Protein AF-A0AAU9TA57-F1 (afdb_monomer)

Radius of gyration: 33.91 Å; Cα contacts (8 Å, |Δi|>4): 476; chains: 1; bounding box: 94×40×84 Å

Structure (mmCIF, N/CA/C/O backbone):
data_AF-A0AAU9TA57-F1
#
_entry.id   AF-A0AAU9TA57-F1
#
loop_
_atom_site.group_PDB
_atom_site.id
_atom_site.type_symbol
_atom_site.label_atom_id
_atom_site.label_alt_id
_atom_site.label_comp_id
_atom_site.label_asym_id
_atom_site.label_entity_id
_atom_site.label_seq_id
_atom_site.pdbx_PDB_ins_code
_atom_site.Cartn_x
_atom_site.Cartn_y
_atom_site.Cartn_z
_atom_site.occupancy
_atom_site.B_iso_or_equiv
_atom_site.auth_seq_id
_atom_site.auth_comp_id
_atom_site.auth_asym_id
_atom_site.auth_atom_id
_atom_site.pdbx_PDB_model_num
ATOM 1 N N . MET A 1 1 ? -64.242 14.203 40.698 1.00 34.16 1 MET A N 1
ATOM 2 C CA . MET A 1 1 ? -63.898 12.931 41.381 1.00 34.16 1 MET A CA 1
ATOM 3 C C . MET A 1 1 ? -63.133 11.929 40.496 1.00 34.16 1 MET A C 1
ATOM 5 O O . MET A 1 1 ? -62.447 11.092 41.060 1.00 34.16 1 MET A O 1
ATOM 9 N N . ALA A 1 2 ? -63.118 12.068 39.160 1.00 35.28 2 ALA A N 1
ATOM 10 C CA . ALA A 1 2 ? -62.425 11.152 38.233 1.00 35.28 2 ALA A CA 1
ATOM 11 C C . ALA A 1 2 ? -60.871 11.166 38.266 1.00 35.28 2 ALA A C 1
ATOM 13 O O . ALA A 1 2 ? -60.229 10.223 37.815 1.00 35.28 2 ALA A O 1
ATOM 14 N N . ASP A 1 3 ? -60.233 12.207 38.817 1.00 44.84 3 ASP A N 1
ATOM 15 C CA . ASP A 1 3 ? -58.769 12.386 38.728 1.00 44.84 3 ASP A CA 1
ATOM 16 C C . ASP A 1 3 ? -57.964 11.722 39.873 1.00 44.84 3 ASP A C 1
ATOM 18 O O . ASP A 1 3 ? -56.733 11.690 39.852 1.00 44.84 3 ASP A O 1
ATOM 22 N N . LYS A 1 4 ? -58.637 11.171 40.896 1.00 45.91 4 LYS A N 1
ATOM 23 C CA . LYS A 1 4 ? -57.980 10.400 41.976 1.00 45.91 4 LYS A CA 1
ATOM 24 C C . LYS A 1 4 ? -57.796 8.923 41.616 1.00 45.91 4 LYS A C 1
ATOM 26 O O . LYS A 1 4 ? -56.829 8.309 42.060 1.00 45.91 4 LYS A O 1
ATOM 31 N N . GLU A 1 5 ? -58.674 8.376 40.781 1.00 47.78 5 GLU A N 1
ATOM 32 C CA . GLU A 1 5 ? -58.691 6.955 40.415 1.00 47.78 5 GLU A CA 1
ATOM 33 C C . GLU A 1 5 ? -57.570 6.598 39.421 1.00 47.78 5 GLU A C 1
ATOM 35 O O . GLU A 1 5 ? -56.954 5.536 39.502 1.00 47.78 5 GLU A O 1
ATOM 40 N N . ASN A 1 6 ? -57.184 7.555 38.569 1.00 53.34 6 ASN A N 1
ATOM 41 C CA . ASN A 1 6 ? -56.108 7.395 37.586 1.00 53.34 6 ASN A CA 1
ATOM 42 C C . ASN A 1 6 ? -54.682 7.549 38.175 1.00 53.34 6 ASN A C 1
ATOM 44 O O . ASN A 1 6 ? -53.685 7.352 37.483 1.00 53.34 6 ASN A O 1
ATOM 48 N N . ARG A 1 7 ? -54.546 7.903 39.464 1.00 58.03 7 ARG A N 1
ATOM 49 C CA . ARG A 1 7 ? -53.232 8.081 40.129 1.00 58.03 7 ARG A CA 1
ATOM 50 C C . ARG A 1 7 ? -52.645 6.782 40.689 1.00 58.03 7 ARG A C 1
ATOM 52 O O . ARG A 1 7 ? -51.490 6.765 41.102 1.00 58.03 7 ARG A O 1
ATOM 59 N N . ARG A 1 8 ? -53.420 5.692 40.702 1.00 70.50 8 ARG A N 1
ATOM 60 C CA . ARG A 1 8 ? -52.996 4.359 41.180 1.00 70.50 8 ARG A CA 1
ATOM 61 C C . ARG A 1 8 ? -52.910 3.323 40.058 1.00 70.50 8 ARG A C 1
ATOM 63 O O . ARG A 1 8 ? -53.016 2.125 40.309 1.00 70.50 8 ARG A O 1
ATOM 70 N N . LYS A 1 9 ? -52.706 3.780 38.824 1.00 85.19 9 LYS A N 1
ATOM 71 C CA . LYS A 1 9 ? -52.498 2.928 37.651 1.00 85.19 9 LYS A CA 1
ATOM 72 C C . LYS A 1 9 ? -51.148 3.230 37.014 1.00 85.19 9 LYS A C 1
ATOM 74 O O . LYS A 1 9 ? -50.605 4.330 37.143 1.00 85.19 9 LYS A O 1
ATOM 79 N N . CYS A 1 10 ? -50.571 2.234 36.354 1.00 86.56 10 CYS A N 1
ATOM 80 C CA . CYS A 1 10 ? -49.342 2.412 35.605 1.00 86.56 10 CYS A CA 1
ATOM 81 C C . CYS A 1 10 ? -49.577 3.370 34.438 1.00 86.56 10 CYS A C 1
ATOM 83 O O . CYS A 1 10 ? -50.444 3.145 33.605 1.00 86.56 10 CYS A O 1
ATOM 85 N N . PHE A 1 11 ? -48.745 4.396 34.321 1.00 86.75 11 PHE A N 1
ATOM 86 C CA . PHE A 1 11 ? -48.919 5.434 33.312 1.00 86.75 11 PHE A CA 1
ATOM 87 C C . PHE A 1 11 ? -48.683 4.956 31.864 1.00 86.75 11 PHE A C 1
ATOM 89 O O . PHE A 1 11 ? -49.080 5.640 30.928 1.00 86.75 11 PHE A O 1
ATOM 96 N N . LYS A 1 12 ? -48.037 3.794 31.662 1.00 84.06 12 LYS A N 1
ATOM 97 C CA . LYS A 1 12 ? -47.761 3.225 30.329 1.00 84.06 12 LYS A CA 1
ATOM 98 C C . LYS A 1 12 ? -48.739 2.119 29.923 1.00 84.06 12 LYS A C 1
ATOM 100 O O . LYS A 1 12 ? -49.185 2.110 28.784 1.00 84.06 12 LYS A O 1
ATOM 105 N N . CYS A 1 13 ? -49.024 1.172 30.819 1.00 84.44 13 CYS A N 1
ATOM 106 C CA . CYS A 1 13 ? -49.854 -0.005 30.522 1.00 84.44 13 CYS A CA 1
ATOM 107 C C . CYS A 1 13 ? -51.185 -0.042 31.279 1.00 84.44 13 CYS A C 1
ATOM 109 O O . CYS A 1 13 ? -51.914 -1.020 31.166 1.00 84.44 13 CYS A O 1
ATOM 111 N N . SER A 1 14 ? -51.489 0.982 32.077 1.00 84.19 14 SER A N 1
ATOM 112 C CA . SER A 1 14 ? -52.725 1.105 32.860 1.00 84.19 14 SER A CA 1
ATOM 113 C C . SER A 1 14 ? -52.952 0.032 33.936 1.00 84.19 14 SER A C 1
ATOM 115 O O . SER A 1 14 ? -53.958 0.107 34.635 1.00 84.19 14 SER A O 1
ATOM 117 N N . SER A 1 15 ? -52.010 -0.898 34.153 1.00 84.06 15 SER A N 1
ATOM 118 C CA . SER A 1 15 ? -52.103 -1.915 35.210 1.00 84.06 15 SER A CA 1
ATOM 119 C C . SER A 1 15 ? -52.218 -1.318 36.609 1.00 84.06 15 SER A C 1
ATOM 121 O O . SER A 1 15 ? -51.532 -0.340 36.933 1.00 84.06 15 SER A O 1
ATOM 123 N N . SER A 1 16 ? -53.035 -1.945 37.455 1.00 85.50 16 SER A N 1
ATOM 124 C CA . SER A 1 16 ? -53.301 -1.500 38.825 1.00 85.50 16 SER A CA 1
ATOM 125 C C . SER A 1 16 ? -52.845 -2.540 39.862 1.00 85.50 16 SER A C 1
ATOM 127 O O . SER A 1 16 ? -52.915 -3.739 39.606 1.00 85.50 16 SER A O 1
ATOM 129 N N . PRO A 1 17 ? -52.384 -2.138 41.060 1.00 84.44 17 PRO A N 1
ATOM 130 C CA . PRO A 1 17 ? -52.014 -3.097 42.103 1.00 84.44 17 PRO A CA 1
ATOM 131 C C . PRO A 1 17 ? -53.167 -3.998 42.557 1.00 84.44 17 PRO A C 1
ATOM 133 O O . PRO A 1 17 ? -52.916 -5.118 42.985 1.00 84.44 17 PRO A O 1
ATOM 136 N N . VAL A 1 18 ? -54.405 -3.500 42.470 1.00 79.38 18 VAL A N 1
ATOM 137 C CA . VAL A 1 18 ? -55.614 -4.193 42.939 1.00 79.38 18 VAL A CA 1
ATOM 138 C C . VAL A 1 18 ? -56.059 -5.263 41.943 1.00 79.38 18 VAL A C 1
ATOM 140 O O . VAL A 1 18 ? -56.384 -6.367 42.356 1.00 79.38 18 VAL A O 1
ATOM 143 N N . GLU A 1 19 ? -56.041 -4.957 40.644 1.00 79.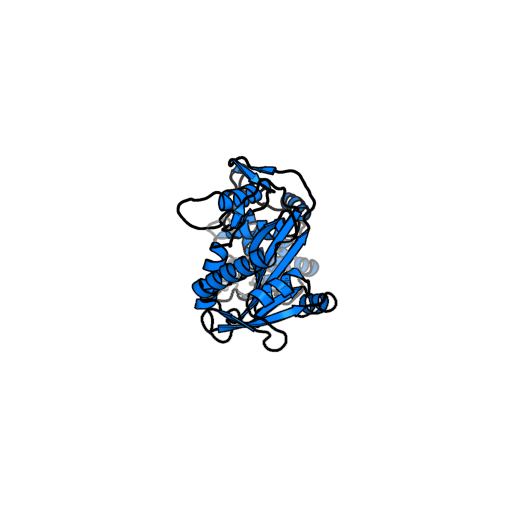00 19 GLU A N 1
ATOM 144 C CA . GLU A 1 19 ? -56.519 -5.877 39.600 1.00 79.00 19 GLU A CA 1
ATOM 145 C C . GLU A 1 19 ? -55.409 -6.830 39.121 1.00 79.00 19 GLU A C 1
ATOM 147 O O . GLU A 1 19 ? -55.663 -7.997 38.850 1.00 79.00 19 GLU A O 1
ATOM 152 N N . ASP A 1 20 ? -54.164 -6.347 39.021 1.00 79.94 20 ASP A N 1
ATOM 153 C CA . ASP A 1 20 ? -53.046 -7.067 38.389 1.00 79.94 20 ASP A CA 1
ATOM 154 C C . ASP A 1 20 ? -51.992 -7.599 39.381 1.00 79.94 20 ASP A C 1
ATOM 156 O O . ASP A 1 20 ? -51.010 -8.224 38.960 1.00 79.94 20 ASP A O 1
ATOM 160 N N . GLY A 1 21 ? -52.106 -7.279 40.677 1.00 83.19 21 GLY A N 1
ATOM 161 C CA . GLY A 1 21 ? -51.105 -7.641 41.692 1.00 83.19 21 GLY A CA 1
ATOM 162 C C . GLY A 1 21 ? -49.714 -7.029 41.455 1.00 83.19 21 GLY A C 1
ATOM 163 O O . GLY A 1 21 ? -48.700 -7.572 41.898 1.00 83.19 21 GLY A O 1
ATOM 164 N N . VAL A 1 22 ? -49.621 -5.919 40.711 1.00 85.31 22 VAL A N 1
ATOM 165 C CA . VAL A 1 22 ? -48.339 -5.286 40.353 1.00 85.31 22 VAL A CA 1
ATOM 166 C C . VAL A 1 22 ? -47.907 -4.213 41.346 1.00 85.31 22 VAL A C 1
ATOM 168 O O . VAL A 1 22 ? -48.710 -3.424 41.837 1.00 85.31 22 VAL A O 1
ATOM 171 N N . LYS A 1 23 ? -46.594 -4.097 41.568 1.00 87.94 23 LYS A N 1
ATOM 172 C CA . LYS A 1 23 ? -46.010 -2.970 42.306 1.00 87.94 23 LYS A CA 1
ATOM 173 C C . LYS A 1 23 ? -45.792 -1.774 41.388 1.00 87.94 23 LYS A C 1
ATOM 175 O O . LYS A 1 23 ? -45.402 -1.941 40.229 1.00 87.94 23 LYS A O 1
ATOM 180 N N . LEU A 1 24 ? -46.039 -0.576 41.914 1.00 89.81 24 LEU A N 1
ATOM 181 C CA . LEU A 1 24 ? -45.888 0.697 41.212 1.00 89.81 24 LEU A CA 1
ATOM 182 C C . LEU A 1 24 ? -44.716 1.498 41.784 1.00 89.81 24 LEU A C 1
ATOM 184 O O . LEU A 1 24 ? -44.570 1.621 42.997 1.00 89.81 24 LEU A O 1
ATOM 188 N N . PHE A 1 25 ? -43.941 2.116 40.897 1.00 90.50 25 PHE A N 1
ATOM 189 C CA . PHE A 1 25 ? -42.794 2.954 41.227 1.00 90.50 25 PHE A CA 1
ATOM 190 C C . PHE A 1 25 ? -42.981 4.358 40.677 1.00 90.50 25 PHE A C 1
ATOM 192 O O . PHE A 1 25 ? -43.276 4.538 39.493 1.00 90.50 25 PHE A O 1
ATOM 199 N N . ARG A 1 26 ? -42.789 5.356 41.539 1.00 90.06 26 ARG A N 1
ATOM 200 C CA . ARG A 1 26 ? -42.916 6.767 41.169 1.00 90.06 26 ARG A CA 1
ATOM 201 C C . ARG A 1 26 ? -41.784 7.189 40.256 1.00 90.06 26 ARG A C 1
ATOM 203 O O . ARG A 1 26 ? -40.651 6.735 40.415 1.00 90.06 26 ARG A O 1
ATOM 210 N N . PHE A 1 27 ? -42.090 8.111 39.350 1.00 89.88 27 PHE A N 1
ATOM 211 C CA . PHE A 1 27 ? -41.054 8.829 38.622 1.00 89.88 27 PHE A CA 1
ATOM 212 C C . PHE A 1 27 ? -40.026 9.437 39.596 1.00 89.88 27 PHE A C 1
ATOM 214 O O . PHE A 1 27 ? -40.408 9.925 40.663 1.00 89.88 27 PHE A O 1
ATOM 221 N N . PRO A 1 28 ? -38.724 9.393 39.270 1.00 87.88 28 PRO A N 1
ATOM 222 C CA . PRO A 1 28 ? -37.686 9.967 40.117 1.00 87.88 28 PRO A CA 1
ATOM 223 C C . PRO A 1 28 ? -37.805 11.496 40.187 1.00 87.88 28 PRO A C 1
ATOM 225 O O . PRO A 1 28 ? -38.182 12.145 39.213 1.00 87.88 28 PRO A O 1
ATOM 228 N N . ASN A 1 29 ? -37.455 12.073 41.341 1.00 85.88 29 ASN A N 1
ATOM 229 C CA . ASN A 1 29 ? -37.414 13.524 41.509 1.00 85.88 29 ASN A CA 1
ATOM 230 C C . ASN A 1 29 ? -36.275 14.120 40.652 1.00 85.88 29 ASN A C 1
ATOM 232 O O . ASN A 1 29 ? -35.117 13.704 40.844 1.00 85.88 29 ASN A O 1
ATOM 236 N N . PRO A 1 30 ? -36.562 15.065 39.734 1.00 80.81 30 PRO A N 1
ATOM 237 C CA . PRO A 1 30 ? -35.538 15.731 38.940 1.00 80.81 30 PRO A CA 1
ATOM 238 C C . PRO A 1 30 ? -34.593 16.539 39.836 1.00 80.81 30 PRO A C 1
ATOM 240 O O . PRO A 1 30 ? -34.974 17.512 40.478 1.00 80.81 30 PRO A O 1
ATOM 243 N N . GLY A 1 31 ? -33.328 16.129 39.853 1.00 77.88 31 GLY A N 1
ATOM 244 C CA . GLY A 1 31 ? -32.241 16.792 40.567 1.00 77.88 31 GLY A CA 1
ATOM 245 C C . GLY A 1 31 ? -30.906 16.511 39.883 1.00 77.88 31 GLY A C 1
ATOM 246 O O . GLY A 1 31 ? -30.819 15.626 39.029 1.00 77.88 31 GLY A O 1
ATOM 247 N N . THR A 1 32 ? -29.852 17.229 40.274 1.00 71.44 32 THR A N 1
ATOM 248 C CA . THR A 1 32 ? -28.521 17.172 39.632 1.00 71.44 32 THR A CA 1
ATOM 249 C C . THR A 1 32 ? -27.951 15.755 39.522 1.00 71.44 32 THR A C 1
ATOM 251 O O . THR A 1 32 ? -27.327 15.416 38.523 1.00 71.44 32 THR A O 1
ATOM 254 N N . ARG A 1 33 ? -28.226 14.885 40.503 1.00 72.62 33 ARG A N 1
ATOM 255 C CA . ARG A 1 33 ? -27.765 13.482 40.525 1.00 72.62 33 ARG A CA 1
ATOM 256 C C . ARG A 1 33 ? -28.681 12.487 39.793 1.00 72.62 33 ARG A C 1
ATOM 258 O O . ARG A 1 33 ? -28.287 11.342 39.611 1.00 72.62 33 ARG A O 1
ATOM 265 N N . ASN A 1 34 ? -29.887 12.893 39.384 1.00 76.75 34 ASN A N 1
ATOM 266 C CA . ASN A 1 34 ? -30.908 12.012 38.794 1.00 76.75 34 ASN A CA 1
ATOM 267 C C . ASN A 1 34 ? -31.291 12.394 37.354 1.00 76.75 34 ASN A C 1
ATOM 269 O O . ASN A 1 34 ? -32.179 11.759 36.789 1.00 76.75 34 ASN A O 1
ATOM 273 N N . LEU A 1 35 ? -30.649 13.407 36.760 1.00 81.06 35 LEU A N 1
ATOM 274 C CA . LEU A 1 35 ? -31.038 13.997 35.474 1.00 81.06 35 LEU A CA 1
ATOM 275 C C . LEU A 1 35 ? -31.185 12.946 34.360 1.00 81.06 35 LEU A C 1
AT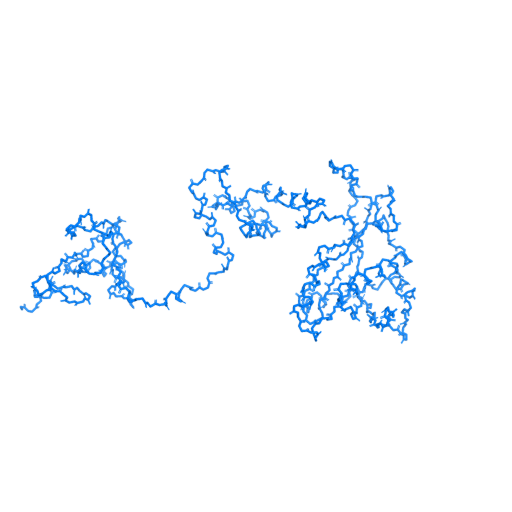OM 277 O O . LEU A 1 35 ? -32.243 12.835 33.748 1.00 81.06 35 LEU A O 1
ATOM 281 N N . PHE A 1 36 ? -30.164 12.103 34.182 1.00 80.44 36 PHE A N 1
ATOM 282 C CA . PHE A 1 36 ? -30.163 11.036 33.176 1.00 80.44 36 PHE A CA 1
ATOM 283 C C . PHE A 1 36 ? -31.281 10.003 33.395 1.00 80.44 36 PHE A C 1
ATOM 285 O O . PHE A 1 36 ? -31.931 9.554 32.449 1.00 80.44 36 PHE A O 1
ATOM 292 N N . ARG A 1 37 ? -31.543 9.639 34.658 1.00 85.69 37 ARG A N 1
ATOM 293 C CA . ARG A 1 37 ? -32.598 8.683 35.017 1.00 85.69 37 ARG A CA 1
ATOM 294 C C . ARG A 1 37 ? -33.986 9.261 34.735 1.00 85.69 37 ARG A C 1
ATOM 296 O O . ARG A 1 37 ? -34.817 8.572 34.154 1.00 85.69 37 ARG A O 1
ATOM 303 N N . CYS A 1 38 ? -34.221 10.519 35.110 1.00 85.94 38 CYS A N 1
ATOM 304 C CA . CYS A 1 38 ? -35.493 11.210 34.885 1.00 85.94 38 CYS A CA 1
ATOM 305 C C . CYS A 1 38 ? -35.786 11.362 33.391 1.00 85.94 38 CYS A C 1
ATOM 307 O O . CYS A 1 38 ? -36.895 11.077 32.942 1.00 85.94 38 CYS A O 1
ATOM 309 N N . GLU A 1 39 ? -34.770 11.738 32.618 1.00 84.50 39 GLU A N 1
ATOM 310 C CA . GLU A 1 39 ? -34.867 11.867 31.170 1.00 84.50 39 GLU A CA 1
ATOM 311 C C . GLU A 1 39 ? -35.177 10.519 30.499 1.00 84.50 39 GLU A C 1
ATOM 313 O O . GLU A 1 39 ? -36.058 10.438 29.645 1.00 84.50 39 GLU A O 1
ATOM 318 N N . SER A 1 40 ? -34.516 9.442 30.932 1.00 86.25 40 SER A N 1
ATOM 319 C CA . SER A 1 40 ? -34.739 8.095 30.391 1.00 86.25 40 SER A CA 1
ATOM 320 C C . SER A 1 40 ? -36.151 7.572 30.684 1.00 86.25 40 SER A C 1
ATOM 322 O O . SER A 1 40 ? -36.803 7.028 29.794 1.00 86.25 40 SER A O 1
ATOM 324 N N . TRP A 1 41 ? -36.663 7.780 31.903 1.00 90.44 41 TRP A N 1
ATOM 325 C CA . TRP A 1 41 ? -38.041 7.419 32.260 1.00 90.44 41 TRP A CA 1
ATOM 326 C C . TRP A 1 41 ? -39.076 8.240 31.474 1.00 90.44 41 TRP A C 1
ATOM 328 O O . TRP A 1 41 ? -40.094 7.699 31.044 1.00 90.44 41 TRP A O 1
ATOM 338 N N . ALA A 1 42 ? -38.825 9.538 31.268 1.00 87.44 42 ALA A N 1
ATOM 339 C CA . ALA A 1 42 ? -39.725 10.413 30.518 1.00 87.44 42 ALA A CA 1
ATOM 340 C C . ALA A 1 42 ? -39.781 10.033 29.029 1.00 87.44 42 ALA A C 1
ATOM 342 O O . ALA A 1 42 ? -40.878 9.875 28.489 1.00 87.44 42 ALA A O 1
ATOM 343 N N . ARG A 1 43 ? -38.622 9.789 28.397 1.00 84.94 43 ARG A N 1
ATOM 344 C CA . ARG A 1 43 ? -38.540 9.321 27.001 1.00 84.94 43 ARG A CA 1
ATOM 345 C C . ARG A 1 43 ? -39.229 7.978 26.788 1.00 84.94 43 ARG A C 1
ATOM 347 O O . ARG A 1 43 ? -39.833 7.759 25.747 1.00 84.94 43 ARG A O 1
ATOM 354 N N . TYR A 1 44 ? -39.162 7.078 27.767 1.00 85.06 44 TYR A N 1
ATOM 355 C CA . TYR A 1 44 ? -39.818 5.772 27.674 1.00 85.06 44 TYR A CA 1
ATOM 356 C C . TYR A 1 44 ? -41.350 5.887 27.552 1.00 85.06 44 TYR A C 1
ATOM 358 O O . TYR A 1 44 ? -42.014 5.137 26.825 1.00 85.06 44 TYR A O 1
ATOM 366 N N . VAL A 1 45 ? -41.935 6.858 28.249 1.00 84.00 45 VAL A N 1
ATOM 367 C CA . VAL A 1 45 ? -43.374 7.114 28.185 1.00 84.00 45 VAL A CA 1
ATOM 368 C C . VAL A 1 45 ? -43.744 7.938 26.955 1.00 84.00 45 VAL A C 1
ATOM 370 O O . VAL A 1 45 ? -44.708 7.579 26.279 1.00 84.00 45 VAL A O 1
ATOM 373 N N . PHE A 1 46 ? -42.962 8.973 26.638 1.00 82.81 46 PHE A N 1
ATOM 374 C CA . PHE A 1 46 ? -43.178 9.874 25.505 1.00 82.81 46 PHE A CA 1
ATOM 375 C C . PHE A 1 46 ? -42.005 9.822 24.510 1.00 82.81 46 PHE A C 1
ATOM 377 O O . PHE A 1 46 ? -41.167 10.725 24.516 1.00 82.81 46 PHE A O 1
ATOM 384 N N . PRO A 1 47 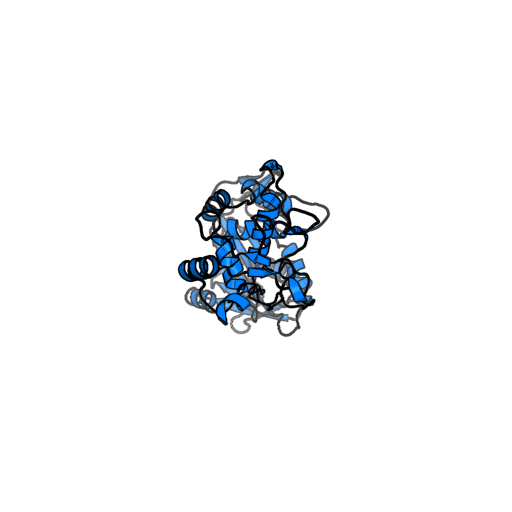? -41.933 8.795 23.647 1.00 74.38 47 PRO A N 1
ATOM 385 C CA . PRO A 1 47 ? -40.822 8.640 22.705 1.00 74.38 47 PRO A CA 1
ATOM 386 C C . PRO A 1 47 ? -40.739 9.771 21.665 1.00 74.38 47 PRO A C 1
ATOM 388 O O . PRO A 1 47 ? -39.637 10.128 21.258 1.00 74.38 47 PRO A O 1
ATOM 391 N N . ASP A 1 48 ? -41.873 10.378 21.298 1.00 71.25 48 ASP A N 1
ATOM 392 C CA . ASP A 1 48 ? -41.964 11.376 20.218 1.00 71.25 48 ASP A CA 1
ATOM 393 C C . ASP A 1 48 ? -41.966 12.841 20.704 1.00 71.25 48 ASP A C 1
ATOM 395 O O . ASP A 1 48 ? -42.165 13.761 19.912 1.00 71.25 48 ASP A O 1
ATOM 399 N N . ARG A 1 49 ? -41.770 13.098 22.008 1.00 72.25 49 ARG A N 1
ATOM 400 C CA . ARG A 1 49 ? -41.732 14.463 22.570 1.00 72.25 49 ARG A CA 1
ATOM 401 C C . ARG A 1 49 ? -40.365 14.798 23.152 1.00 72.25 49 ARG A C 1
ATOM 403 O O . ARG A 1 49 ? -39.748 13.986 23.836 1.00 72.25 49 ARG A O 1
ATOM 410 N N . ASN A 1 50 ? -39.946 16.053 22.993 1.00 70.50 50 ASN A N 1
ATOM 411 C CA . ASN A 1 50 ? -38.801 16.589 23.726 1.00 70.50 50 ASN A CA 1
ATOM 412 C C . ASN A 1 50 ? -39.125 16.654 25.229 1.00 70.50 50 ASN A C 1
ATOM 414 O O . ASN A 1 50 ? -39.916 17.482 25.679 1.00 70.50 50 ASN A O 1
ATOM 418 N N . CYS A 1 51 ? -38.524 15.760 26.017 1.00 71.88 51 CYS A N 1
ATOM 419 C CA . CYS A 1 51 ? -38.715 15.686 27.466 1.00 71.88 51 CYS A CA 1
ATOM 420 C C . CYS A 1 51 ? -37.873 16.737 28.211 1.00 71.88 51 CYS A C 1
ATOM 422 O O . CYS A 1 51 ? -36.842 16.408 28.804 1.00 71.88 51 CYS A O 1
ATOM 424 N N . THR A 1 52 ? -38.320 17.995 28.201 1.00 80.81 52 THR A N 1
ATOM 425 C CA . THR A 1 52 ? -37.697 19.084 28.975 1.00 80.81 52 THR A CA 1
ATOM 426 C C . THR A 1 52 ? -37.784 18.839 30.490 1.00 80.81 52 THR A C 1
ATOM 428 O O . THR A 1 52 ? -38.577 18.026 30.975 1.00 80.81 52 THR A O 1
ATOM 431 N N . ILE A 1 53 ? -36.966 19.555 31.271 1.00 80.75 53 ILE A N 1
ATOM 432 C CA . ILE A 1 53 ? -36.932 19.443 32.744 1.00 80.75 53 ILE A CA 1
ATOM 433 C C . ILE A 1 53 ? -38.300 19.778 33.366 1.00 80.75 53 ILE A C 1
ATOM 435 O O . ILE A 1 53 ? -38.692 19.173 34.363 1.00 80.75 53 ILE A O 1
ATOM 439 N N . GLU A 1 54 ? -39.059 20.695 32.767 1.00 82.94 54 GLU A N 1
ATOM 440 C CA . GLU A 1 54 ? -40.417 21.062 33.195 1.00 82.94 54 GLU A CA 1
ATOM 441 C C . GLU A 1 54 ? -41.390 19.885 33.090 1.00 82.94 54 GLU A C 1
ATOM 443 O O . GLU A 1 54 ? -42.144 19.618 34.026 1.00 82.94 54 GLU A O 1
ATOM 448 N N . VAL A 1 55 ? -41.318 19.118 31.997 1.00 83.12 55 VAL A N 1
ATOM 449 C CA . VAL A 1 55 ? -42.121 17.900 31.813 1.00 83.12 55 VAL A CA 1
ATOM 450 C C . VAL A 1 55 ? -41.760 16.858 32.871 1.00 83.12 55 VAL A C 1
ATOM 452 O O . VAL A 1 55 ? -42.643 16.228 33.446 1.00 83.12 55 VAL A O 1
ATOM 455 N N . GLN A 1 56 ? -40.473 16.706 33.188 1.00 84.94 56 GLN A N 1
ATOM 456 C CA . GLN A 1 56 ? -40.018 15.778 34.229 1.00 84.94 56 GLN A CA 1
ATOM 457 C C . GLN A 1 56 ? -40.515 16.198 35.623 1.00 84.94 56 GLN A C 1
ATOM 459 O O . GLN A 1 56 ? -40.996 15.356 36.384 1.00 84.94 56 GLN A O 1
ATOM 464 N N . LYS A 1 57 ? -40.470 17.501 35.944 1.00 85.88 57 LYS A N 1
ATOM 465 C CA . LYS A 1 57 ? -41.033 18.058 37.187 1.00 85.88 57 LYS A CA 1
ATOM 466 C C . LYS A 1 57 ? -42.537 17.817 37.278 1.00 85.88 57 LYS A C 1
ATOM 468 O O . LYS A 1 57 ? -43.006 17.411 38.337 1.00 85.88 57 LYS A O 1
ATOM 473 N N . LYS A 1 58 ? -43.263 17.993 36.170 1.00 86.56 58 LYS A N 1
ATOM 474 C CA . LYS A 1 58 ? -44.703 17.723 36.074 1.00 86.56 58 LYS A CA 1
ATOM 475 C C . LYS A 1 58 ? -45.028 16.243 36.295 1.00 86.56 58 LYS A C 1
ATOM 477 O O . LYS A 1 58 ? -45.915 15.919 37.073 1.00 86.56 58 LYS A O 1
ATOM 482 N N . LEU A 1 59 ? -44.270 15.328 35.688 1.00 86.75 59 LEU A N 1
ATOM 483 C CA . LEU A 1 59 ? -44.444 13.882 35.894 1.00 86.75 59 LEU A CA 1
ATOM 484 C C . LEU A 1 59 ? -44.218 13.468 37.352 1.00 86.75 59 LEU A C 1
ATOM 486 O O . LEU A 1 59 ? -44.953 12.633 37.886 1.00 86.75 59 LEU A O 1
ATOM 490 N N . TYR A 1 60 ? -43.224 14.071 38.004 1.00 87.38 60 TYR A N 1
ATOM 491 C CA . TYR A 1 60 ? -42.975 13.854 39.421 1.00 87.38 60 TYR A CA 1
ATOM 492 C C . TYR A 1 60 ? -44.102 14.425 40.294 1.00 87.38 60 TYR A C 1
ATOM 494 O O . TYR A 1 60 ? -44.626 13.700 41.146 1.00 87.38 60 TYR A O 1
ATOM 502 N N . SER A 1 61 ? -44.496 15.687 40.089 1.00 85.44 61 SER A N 1
ATOM 503 C CA . SER A 1 61 ? -45.513 16.373 40.902 1.00 85.44 61 SER A CA 1
ATOM 504 C C . SER A 1 61 ? -46.909 15.770 40.742 1.00 85.44 61 SER A C 1
ATOM 506 O O . SER A 1 61 ? -47.646 15.681 41.718 1.00 85.44 61 SER A O 1
ATOM 508 N N . GLU A 1 62 ? -47.241 15.249 39.561 1.00 85.62 62 GLU A N 1
ATOM 509 C CA . GLU A 1 62 ? -48.496 14.534 39.299 1.00 85.62 62 GLU A CA 1
ATOM 510 C C . GLU A 1 62 ? -48.519 13.095 39.843 1.00 85.62 62 GLU A C 1
ATOM 512 O O . GLU A 1 62 ? -49.498 12.378 39.640 1.00 85.62 62 GLU A O 1
ATOM 517 N N . HIS A 1 63 ? -47.463 12.653 40.536 1.00 85.81 63 HIS A N 1
ATOM 518 C CA . HIS A 1 63 ? -47.342 11.291 41.066 1.00 85.81 63 HIS A CA 1
ATOM 519 C C . HIS A 1 63 ? -47.530 10.215 39.987 1.00 85.81 63 HIS A C 1
ATOM 521 O O . HIS A 1 63 ? -48.159 9.185 40.227 1.00 85.81 63 HIS A O 1
ATOM 527 N N . ARG A 1 64 ? -46.983 10.429 38.783 1.00 88.25 64 ARG A N 1
ATOM 528 C CA . ARG A 1 64 ? -47.016 9.388 37.750 1.00 88.25 64 ARG A CA 1
ATOM 529 C C . ARG A 1 64 ? -46.148 8.202 38.175 1.00 88.25 64 ARG A C 1
ATOM 531 O O . ARG A 1 64 ? -45.098 8.380 38.801 1.00 88.25 64 ARG A O 1
ATOM 538 N N . MET A 1 65 ? -46.600 6.992 37.839 1.00 89.88 65 MET A N 1
ATOM 539 C CA . MET A 1 65 ? -45.980 5.733 38.268 1.00 89.88 65 MET A CA 1
ATOM 540 C C . MET A 1 65 ? -45.806 4.760 37.095 1.00 89.88 65 MET A C 1
ATOM 542 O O . MET A 1 65 ? -46.641 4.706 36.191 1.00 89.88 65 MET A O 1
ATOM 546 N N . LEU A 1 66 ? -44.766 3.927 37.140 1.00 90.56 66 LEU A N 1
ATOM 547 C CA . LEU A 1 66 ? -44.585 2.768 36.259 1.00 90.56 66 LEU A CA 1
ATOM 548 C C . LEU A 1 66 ? -44.650 1.474 37.070 1.00 90.56 66 LEU A C 1
ATOM 550 O O . LEU A 1 66 ? -44.175 1.433 38.202 1.00 90.56 66 LEU A O 1
ATOM 554 N N . CYS A 1 67 ? -45.239 0.415 36.515 1.00 90.12 67 CYS A N 1
ATOM 555 C CA . CYS A 1 67 ? -45.286 -0.872 37.202 1.00 90.12 67 CYS A CA 1
ATOM 556 C C . CYS A 1 67 ? -43.981 -1.662 37.060 1.00 90.12 67 CYS A C 1
ATOM 558 O O . CYS A 1 67 ? -43.199 -1.448 36.132 1.00 90.12 67 CYS A O 1
ATOM 560 N N . GLN A 1 68 ? -43.789 -2.638 37.949 1.00 88.12 68 GLN A N 1
ATOM 561 C CA . GLN A 1 68 ? -42.620 -3.524 37.964 1.00 88.12 68 GLN A CA 1
ATOM 562 C C . GLN A 1 68 ? -42.376 -4.273 36.641 1.00 88.12 68 GLN A C 1
ATOM 564 O O . GLN A 1 68 ? -41.248 -4.661 36.364 1.00 88.12 68 GLN A O 1
ATOM 569 N N . ARG A 1 69 ? -43.407 -4.464 35.799 1.00 85.12 69 ARG A N 1
ATOM 570 C CA . ARG A 1 69 ? -43.297 -5.194 34.520 1.00 85.12 69 ARG A CA 1
ATOM 571 C C . ARG A 1 69 ? -42.398 -4.480 33.497 1.00 85.12 69 ARG A C 1
ATOM 573 O O . ARG A 1 69 ? -41.936 -5.136 32.566 1.00 85.12 69 ARG A O 1
ATOM 580 N N . HIS A 1 70 ? -42.150 -3.181 33.679 1.00 87.81 70 HIS A N 1
ATOM 581 C CA . HIS A 1 70 ? -41.303 -2.363 32.806 1.00 87.81 70 HIS A CA 1
ATOM 582 C C . HIS A 1 70 ? -39.825 -2.350 33.209 1.00 87.81 70 HIS A C 1
ATOM 584 O O . HIS A 1 70 ? -39.043 -1.645 32.586 1.00 87.81 70 HIS A O 1
ATOM 590 N N . PHE A 1 71 ? -39.429 -3.089 34.243 1.00 87.94 71 PHE A N 1
ATOM 591 C CA . PHE A 1 71 ? -38.045 -3.157 34.716 1.00 87.94 71 PHE A CA 1
ATOM 592 C C . PHE A 1 71 ? -37.544 -4.601 34.656 1.00 87.94 71 PHE A C 1
ATOM 594 O O . PHE A 1 71 ? -38.345 -5.543 34.639 1.00 87.94 71 PHE A O 1
ATOM 601 N N . LYS A 1 72 ? -36.224 -4.783 34.590 1.00 86.12 72 LYS A N 1
ATOM 602 C CA . LYS A 1 72 ? -35.604 -6.110 34.660 1.00 86.12 72 LYS A CA 1
ATOM 603 C C . LYS A 1 72 ? -35.495 -6.556 36.109 1.00 86.12 72 L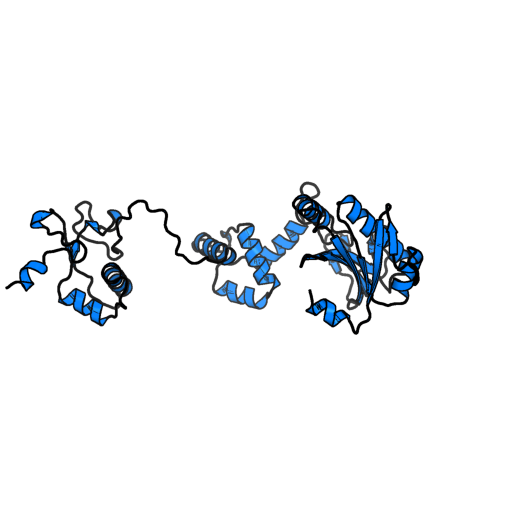YS A C 1
ATOM 605 O O . LYS A 1 72 ? -35.455 -5.736 37.015 1.00 86.12 72 LYS A O 1
ATOM 610 N N . ASP A 1 73 ? -35.378 -7.858 36.328 1.00 83.19 73 ASP A N 1
ATOM 611 C CA . ASP A 1 73 ? -35.271 -8.402 37.685 1.00 83.19 73 ASP A CA 1
ATOM 612 C C . ASP A 1 73 ? -33.975 -7.957 38.393 1.00 83.19 73 ASP A C 1
ATOM 614 O O . ASP A 1 73 ? -33.979 -7.751 39.600 1.00 83.19 73 ASP A O 1
ATOM 618 N N . GLU A 1 74 ? -32.914 -7.680 37.628 1.00 84.44 74 GLU A N 1
ATOM 619 C CA . GLU A 1 74 ? -31.644 -7.099 38.097 1.00 84.44 74 GLU A CA 1
ATOM 620 C C . GLU A 1 74 ? -31.757 -5.625 38.536 1.00 84.44 74 GLU A C 1
ATOM 622 O O . GLU A 1 74 ? -30.874 -5.115 39.220 1.00 84.44 74 GLU A O 1
ATOM 627 N N . ASP A 1 75 ? -32.823 -4.918 38.143 1.00 86.69 75 ASP A N 1
ATOM 628 C CA . ASP A 1 75 ? -33.027 -3.504 38.483 1.00 86.69 75 ASP A CA 1
ATOM 629 C C . ASP A 1 75 ? -33.576 -3.309 39.908 1.00 86.69 75 ASP A C 1
ATOM 631 O O . ASP A 1 75 ? -33.724 -2.170 40.370 1.00 86.69 75 ASP A O 1
ATOM 635 N N . PHE A 1 76 ? -33.892 -4.399 40.611 1.00 89.12 76 PHE A N 1
ATOM 636 C CA . PHE A 1 76 ? -34.435 -4.386 41.964 1.00 89.12 76 PHE A CA 1
ATOM 637 C C . PHE A 1 76 ? -33.355 -4.714 42.997 1.00 89.12 76 PHE A C 1
ATOM 639 O O . PHE A 1 76 ? -32.529 -5.595 42.793 1.00 89.12 76 PHE A O 1
ATOM 646 N N . ALA A 1 77 ? -33.374 -3.999 44.123 1.00 83.38 77 ALA A N 1
ATOM 647 C CA . ALA A 1 77 ? -32.418 -4.205 45.213 1.00 83.38 77 ALA A CA 1
ATOM 648 C C . ALA A 1 77 ? -32.706 -5.476 46.032 1.00 83.38 77 ALA A C 1
ATOM 650 O O . ALA A 1 77 ? -31.799 -6.030 46.643 1.00 83.38 77 ALA A O 1
ATOM 651 N N . ASP A 1 78 ? -33.959 -5.936 46.016 1.00 80.38 78 ASP A N 1
ATOM 652 C CA . ASP A 1 78 ? -34.458 -7.031 46.844 1.00 80.38 78 ASP A CA 1
ATOM 653 C C . ASP A 1 78 ? -35.168 -8.074 45.972 1.00 80.38 78 ASP A C 1
ATOM 655 O O . ASP A 1 78 ? -35.863 -7.710 45.017 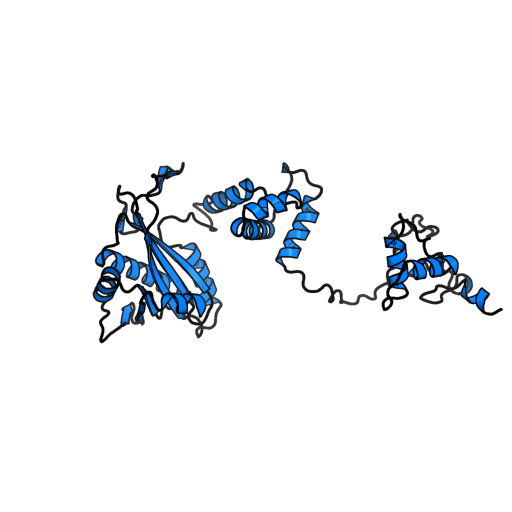1.00 80.38 78 ASP A O 1
ATOM 659 N N . GLY A 1 79 ? -35.094 -9.355 46.352 1.00 71.12 79 GLY A N 1
ATOM 660 C CA . GLY A 1 79 ? -35.809 -10.448 45.671 1.00 71.12 79 GLY A CA 1
ATOM 661 C C . GLY A 1 79 ? -37.333 -10.258 45.634 1.00 71.12 79 GLY A C 1
ATOM 662 O O . GLY A 1 79 ? -37.992 -10.652 44.674 1.00 71.12 79 GLY A O 1
ATOM 663 N N . ASP A 1 80 ? -37.880 -9.536 46.615 1.00 76.62 80 ASP A N 1
ATOM 664 C CA . ASP A 1 80 ? -39.295 -9.160 46.675 1.00 76.62 80 ASP A CA 1
ATOM 665 C C . ASP A 1 80 ? -39.671 -8.016 45.717 1.00 76.62 80 ASP A C 1
ATOM 667 O O . ASP A 1 80 ? -40.834 -7.609 45.686 1.00 76.62 80 ASP A O 1
ATOM 671 N N . LYS A 1 81 ? -38.726 -7.421 44.976 1.00 82.56 81 LYS A N 1
ATOM 672 C CA . LYS A 1 81 ? -38.961 -6.277 44.071 1.00 82.56 81 LYS A CA 1
ATOM 673 C C . LYS A 1 81 ? -39.629 -5.085 44.770 1.00 82.56 81 LYS A C 1
ATOM 675 O O . LYS A 1 81 ? -40.517 -4.439 44.217 1.00 82.56 81 LYS A O 1
ATOM 680 N N . LYS A 1 82 ? -39.258 -4.813 46.028 1.00 80.56 82 LYS A N 1
ATOM 681 C CA . LYS A 1 82 ? -39.798 -3.689 46.823 1.00 80.56 82 LYS A CA 1
ATOM 682 C C . LYS A 1 82 ? -39.149 -2.356 46.447 1.00 80.56 82 LYS A C 1
ATOM 684 O O . LYS A 1 82 ? -39.843 -1.344 46.385 1.00 80.56 82 LYS A O 1
ATOM 689 N N . CYS A 1 83 ? -37.854 -2.372 46.141 1.00 84.69 83 CYS A N 1
ATOM 690 C CA . CYS A 1 83 ? -37.064 -1.177 45.861 1.00 84.69 83 CYS A CA 1
ATOM 691 C C . CYS A 1 83 ? -36.359 -1.271 44.501 1.00 84.69 83 CYS A C 1
ATOM 693 O O . CYS A 1 83 ? -35.740 -2.285 44.187 1.00 84.69 83 CYS A O 1
ATOM 695 N N . LEU A 1 84 ? -36.415 -0.192 43.711 1.00 88.50 84 LEU A N 1
ATOM 696 C CA . LEU A 1 84 ? -35.628 -0.053 42.482 1.00 88.50 84 LEU A CA 1
ATOM 697 C C . LEU A 1 84 ? -34.248 0.529 42.785 1.00 88.50 84 LEU A C 1
ATOM 699 O O . LEU A 1 84 ? -34.132 1.540 43.487 1.00 88.50 84 LEU A O 1
ATOM 703 N N . LEU A 1 85 ? -33.218 -0.033 42.158 1.00 86.62 85 LEU A N 1
ATOM 704 C CA . LEU A 1 85 ? -31.868 0.509 42.191 1.00 86.62 85 LEU A CA 1
ATOM 705 C C . LEU A 1 85 ? -31.828 1.933 41.634 1.00 86.62 85 LEU A C 1
ATOM 707 O O . LEU A 1 85 ? -32.650 2.364 40.818 1.00 86.62 85 LEU A O 1
ATOM 711 N N . ARG A 1 86 ? -30.817 2.692 42.057 1.00 81.88 86 ARG A N 1
ATOM 712 C CA . ARG A 1 86 ? -30.646 4.088 41.637 1.00 81.88 86 ARG A CA 1
ATOM 713 C C . ARG A 1 86 ? -30.346 4.225 40.138 1.00 81.88 86 ARG A C 1
ATOM 715 O O . ARG A 1 86 ? -30.611 5.278 39.567 1.00 81.88 86 ARG A O 1
ATOM 722 N N . THR A 1 87 ? -29.842 3.159 39.524 1.00 82.19 87 THR A N 1
ATOM 723 C CA . THR A 1 87 ? -29.510 3.022 38.100 1.00 82.19 87 THR A CA 1
ATOM 724 C C . THR A 1 87 ? -30.641 2.426 37.256 1.00 82.19 87 THR A C 1
ATOM 726 O O . THR A 1 87 ? -30.491 2.353 36.042 1.00 82.19 87 THR A O 1
ATOM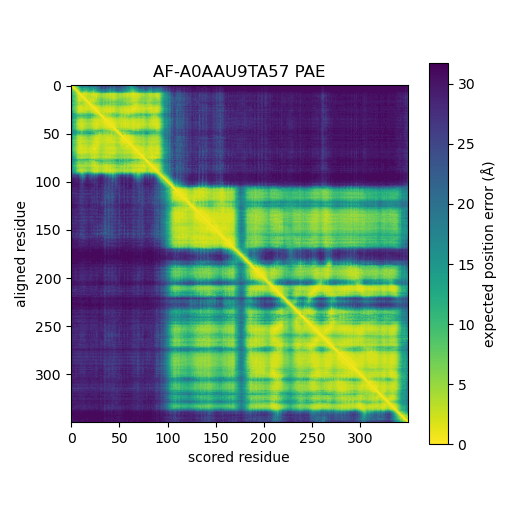 729 N N . ALA A 1 88 ? -31.764 2.026 37.865 1.00 86.31 88 ALA A N 1
ATOM 730 C CA . ALA A 1 88 ? -32.861 1.355 37.172 1.00 86.31 88 ALA A CA 1
ATOM 731 C C . ALA A 1 88 ? -33.576 2.274 36.165 1.00 86.31 88 ALA A C 1
ATOM 733 O O . ALA A 1 88 ? -34.053 3.370 36.515 1.00 86.31 88 ALA A O 1
ATOM 734 N N . ILE A 1 89 ? -33.699 1.791 34.927 1.00 87.75 89 ILE A N 1
ATOM 735 C CA . ILE A 1 89 ? -34.342 2.474 33.797 1.00 87.75 89 ILE A CA 1
ATOM 736 C C . ILE A 1 89 ? -35.376 1.522 33.174 1.00 87.75 89 ILE A C 1
ATOM 738 O O . ILE A 1 89 ? -35.064 0.347 32.997 1.00 87.75 89 ILE A O 1
ATOM 742 N N . PRO A 1 90 ? -36.585 1.998 32.822 1.00 87.06 90 PRO A N 1
ATOM 743 C CA . PRO A 1 90 ? -37.593 1.162 32.206 1.00 87.06 90 PRO A CA 1
ATOM 744 C C . PRO A 1 90 ? -37.121 0.640 30.850 1.00 87.06 90 PRO A C 1
ATOM 746 O O . PRO A 1 90 ? -36.549 1.381 30.048 1.00 87.06 90 PRO A O 1
ATOM 749 N N . CYS A 1 91 ? -37.416 -0.620 30.568 1.00 79.25 91 CYS A N 1
ATOM 750 C CA . CYS A 1 91 ? -37.259 -1.224 29.260 1.00 79.25 91 CYS A CA 1
ATOM 751 C C . CYS A 1 91 ? -38.566 -1.899 28.848 1.00 79.25 91 CYS A C 1
ATOM 753 O O . CYS A 1 91 ? -39.217 -2.570 29.653 1.00 79.25 91 CYS A O 1
ATOM 755 N N . ASP A 1 92 ? -38.931 -1.789 27.573 1.00 68.94 92 ASP A N 1
ATOM 756 C CA . ASP A 1 92 ? -39.944 -2.686 27.036 1.00 68.94 92 ASP A CA 1
ATOM 757 C C . ASP A 1 92 ? -39.389 -4.106 27.120 1.00 68.94 92 ASP A C 1
ATOM 759 O O . ASP A 1 92 ? -38.267 -4.365 26.671 1.00 68.94 92 ASP A O 1
ATOM 763 N N . LYS A 1 93 ? -40.163 -5.038 27.692 1.00 53.31 93 LYS A N 1
ATOM 764 C CA . LYS A 1 93 ? -39.914 -6.467 27.490 1.00 53.31 93 LYS A CA 1
ATOM 765 C C . LYS A 1 93 ? -40.091 -6.727 26.001 1.00 53.31 93 LYS A C 1
ATOM 767 O O . LYS A 1 93 ? -41.187 -6.999 25.518 1.00 53.31 93 LYS A O 1
ATOM 772 N N . LEU A 1 94 ? -39.007 -6.554 25.257 1.00 40.28 94 LEU A N 1
ATOM 773 C CA . LEU A 1 94 ? -38.966 -6.805 23.836 1.00 40.28 94 LEU A CA 1
ATOM 774 C C . LEU A 1 94 ? -39.351 -8.272 23.639 1.00 40.28 94 LEU A C 1
ATOM 776 O O . LEU A 1 94 ? -38.615 -9.183 24.024 1.00 40.28 94 LEU A O 1
ATOM 780 N N . LYS A 1 95 ? -40.493 -8.492 22.972 1.00 33.78 95 LYS A N 1
ATOM 781 C CA . LYS A 1 95 ? -40.637 -9.606 22.030 1.00 33.78 95 LYS A CA 1
ATOM 782 C C . LYS A 1 95 ? -39.282 -9.767 21.344 1.00 33.78 95 LYS A C 1
ATOM 784 O O . LYS A 1 95 ? -38.721 -8.751 20.932 1.00 33.78 95 LYS A O 1
ATOM 789 N N . LYS A 1 96 ? -38.767 -10.995 21.223 1.00 33.62 96 LYS A N 1
ATOM 790 C CA . LYS A 1 96 ? -37.615 -11.312 20.367 1.00 33.62 96 LYS A CA 1
ATOM 791 C C . LYS A 1 96 ? -37.908 -10.775 18.962 1.00 33.62 96 LYS A C 1
ATOM 793 O O . LYS A 1 96 ? -38.488 -11.458 18.131 1.00 33.62 96 LYS A O 1
ATOM 798 N N . THR A 1 97 ? -37.570 -9.519 18.720 1.00 29.61 97 THR A N 1
ATOM 799 C CA . THR A 1 97 ? -37.651 -8.868 17.429 1.00 29.61 97 THR A CA 1
ATOM 800 C C . THR A 1 97 ? -36.225 -8.502 17.094 1.00 29.61 97 THR A C 1
ATOM 802 O O . THR A 1 97 ? -35.567 -7.656 17.692 1.00 29.61 97 THR A O 1
ATOM 805 N N . SER A 1 98 ? -35.726 -9.257 16.136 1.00 38.84 98 SER A N 1
ATOM 806 C CA . SER A 1 98 ? -34.560 -9.015 15.313 1.00 38.84 98 SER A CA 1
ATOM 807 C C . SER A 1 98 ? -34.592 -7.612 14.692 1.00 38.84 98 SER A C 1
ATOM 809 O O . SER A 1 98 ? -34.845 -7.471 13.497 1.00 38.84 98 SER A O 1
ATOM 811 N N . LYS A 1 99 ? -34.372 -6.558 15.489 1.00 37.72 99 LYS A N 1
ATOM 812 C CA . LYS A 1 99 ? -34.313 -5.164 15.022 1.00 37.72 99 LYS A CA 1
ATOM 813 C C . LYS A 1 99 ? -33.568 -4.231 15.997 1.00 37.72 99 LYS A C 1
ATOM 815 O O . LYS A 1 99 ? -34.052 -3.170 16.358 1.00 37.72 99 LYS A O 1
ATOM 820 N N . CYS A 1 100 ? -32.296 -4.524 16.269 1.00 34.53 100 CYS A N 1
ATOM 821 C CA . CYS A 1 100 ? -31.294 -3.453 16.394 1.00 34.53 100 CYS A CA 1
ATOM 822 C C . CYS A 1 100 ? -30.801 -3.088 14.984 1.00 34.53 100 CYS A C 1
ATOM 824 O O . CYS A 1 100 ? -29.671 -3.393 14.620 1.00 34.53 100 CYS A O 1
ATOM 826 N N . LYS A 1 101 ? -31.668 -2.505 14.145 1.00 34.59 101 LYS A N 1
ATOM 827 C CA . LYS A 1 101 ? -31.291 -2.047 12.790 1.00 34.59 101 LYS A CA 1
ATOM 828 C C . LYS A 1 101 ? -31.129 -0.527 12.661 1.00 34.59 101 LYS A C 1
ATOM 830 O O . LYS A 1 101 ? -30.766 -0.070 11.588 1.00 34.59 101 LYS A O 1
ATOM 835 N N . ASN A 1 102 ? -31.283 0.235 13.750 1.00 35.00 102 ASN A N 1
ATOM 836 C CA . ASN A 1 102 ? -31.180 1.702 13.723 1.00 35.00 102 ASN A CA 1
ATOM 837 C C . ASN A 1 102 ? -30.031 2.286 14.570 1.00 35.00 102 ASN A C 1
ATOM 839 O O . ASN A 1 102 ? -30.039 3.475 14.869 1.00 35.00 102 ASN A O 1
ATOM 843 N N . TYR A 1 103 ? -28.988 1.508 14.889 1.00 40.38 103 TYR A N 1
ATOM 844 C CA . TYR A 1 103 ? -27.663 2.110 15.087 1.00 40.38 103 TYR A CA 1
ATOM 845 C C . TYR A 1 103 ? -27.059 2.308 13.702 1.00 40.38 103 TYR A C 1
ATOM 847 O O . TYR A 1 103 ? -26.494 1.385 13.117 1.00 40.38 103 TYR A O 1
ATOM 855 N N . GLN A 1 104 ? -27.260 3.508 13.160 1.00 44.62 104 GLN A N 1
ATOM 856 C CA . GLN A 1 104 ? -26.645 3.988 11.928 1.00 44.62 104 GLN A CA 1
ATOM 857 C C . GLN A 1 104 ? -25.200 3.492 11.833 1.00 44.62 104 GLN A C 1
ATOM 859 O O . GLN A 1 104 ? -24.417 3.701 12.760 1.00 44.62 104 GLN A O 1
ATOM 864 N N . LYS A 1 105 ? -24.907 2.788 10.730 1.00 53.25 105 LYS A N 1
ATOM 865 C CA . LYS A 1 105 ? -23.607 2.252 10.296 1.00 53.25 105 LYS A CA 1
ATOM 866 C C . LYS A 1 105 ? -22.425 2.971 10.962 1.00 53.25 105 LYS A C 1
ATOM 868 O O . LYS A 1 105 ? -21.870 3.912 10.398 1.00 53.25 105 LYS A O 1
ATOM 873 N N . LYS A 1 106 ? -22.000 2.526 12.150 1.00 56.25 106 LYS A N 1
ATOM 874 C CA . LYS A 1 106 ? -20.711 2.967 12.688 1.00 56.25 106 LYS A CA 1
ATOM 875 C C . LYS A 1 106 ? -19.665 2.500 11.687 1.00 56.25 106 LYS A C 1
ATOM 877 O O . LYS A 1 106 ? -19.671 1.329 11.306 1.00 56.25 106 LYS A O 1
ATOM 882 N N . SER A 1 107 ? -18.800 3.413 11.241 1.00 77.94 107 SER A N 1
ATOM 883 C CA . SER A 1 107 ? -17.662 3.039 10.399 1.00 77.94 107 SER A CA 1
ATOM 884 C C . SER A 1 107 ? -16.956 1.847 11.057 1.00 77.94 107 SER A C 1
ATOM 886 O O . SER A 1 107 ? -16.676 1.925 12.260 1.00 77.94 107 SER A O 1
ATOM 888 N N . PRO A 1 108 ? -16.651 0.762 10.321 1.00 81.31 108 PRO A N 1
ATOM 889 C CA . PRO A 1 108 ? -15.961 -0.400 10.883 1.00 81.31 108 PRO A CA 1
ATOM 890 C C . PRO A 1 108 ? -14.691 -0.009 11.652 1.00 81.31 108 PRO A C 1
ATOM 892 O O . PRO A 1 108 ? -14.374 -0.582 12.688 1.00 81.31 108 PRO A O 1
ATOM 895 N N . THR A 1 109 ? -14.018 1.056 11.202 1.00 84.31 109 THR A N 1
ATOM 896 C CA . THR A 1 109 ? -12.822 1.617 11.849 1.00 84.31 109 THR A CA 1
ATOM 897 C C . THR A 1 109 ? -13.128 2.203 13.232 1.00 84.31 109 THR A C 1
ATOM 899 O O . THR A 1 109 ? -12.367 2.009 14.177 1.00 84.31 109 THR A O 1
ATOM 902 N N . PHE A 1 110 ? -14.260 2.894 13.381 1.00 85.69 110 PHE A N 1
ATOM 903 C CA . PHE A 1 110 ? -14.685 3.452 14.664 1.00 85.69 110 PHE A CA 1
ATOM 904 C C . PHE A 1 110 ? -15.098 2.356 15.653 1.00 85.69 110 PHE A C 1
ATOM 906 O O . PHE A 1 110 ? -14.787 2.451 16.838 1.00 85.69 110 PHE A O 1
ATOM 913 N N . ALA A 1 111 ? -15.755 1.298 15.169 1.00 85.88 111 ALA A N 1
ATOM 914 C CA . ALA A 1 111 ? -16.100 0.145 15.998 1.00 85.88 111 ALA A CA 1
ATOM 915 C C . ALA A 1 111 ? -14.843 -0.532 16.573 1.00 85.88 111 ALA A C 1
ATOM 917 O O . ALA A 1 111 ? -14.788 -0.773 17.777 1.00 85.88 111 ALA A O 1
ATOM 918 N N . ILE A 1 112 ? -13.814 -0.737 15.740 1.00 87.19 112 ILE A N 1
ATOM 919 C CA . ILE A 1 112 ? -12.514 -1.286 16.161 1.00 87.19 112 ILE A CA 1
ATOM 920 C C . ILE A 1 112 ? -11.852 -0.385 17.214 1.00 87.19 112 ILE A C 1
ATOM 922 O O . ILE A 1 112 ? -11.398 -0.870 18.248 1.00 87.19 112 ILE A O 1
ATOM 926 N N . LEU A 1 113 ? -11.833 0.936 16.995 1.00 88.06 113 LEU A N 1
ATOM 927 C CA . LEU A 1 113 ? -11.265 1.879 17.965 1.00 88.06 113 LEU A CA 1
ATOM 928 C C . LEU A 1 113 ? -11.984 1.821 19.313 1.00 88.06 113 LEU A C 1
ATOM 930 O O . LEU A 1 113 ? -11.324 1.772 20.351 1.00 88.06 113 LEU A O 1
ATOM 934 N N . LEU A 1 114 ? -13.320 1.813 19.302 1.00 88.00 114 LEU A N 1
ATOM 935 C CA . LEU A 1 114 ? -14.138 1.763 20.511 1.00 88.00 114 LEU A CA 1
ATOM 936 C C . LEU A 1 114 ? -13.952 0.442 21.266 1.00 88.00 114 LEU A C 1
ATOM 938 O O . LEU A 1 114 ? -13.828 0.448 22.489 1.00 88.00 114 LEU A O 1
ATOM 942 N N . GLN A 1 115 ? -13.885 -0.679 20.547 1.00 86.75 115 GLN A N 1
ATOM 943 C CA . GLN A 1 115 ? -13.605 -1.987 21.133 1.00 86.75 115 GLN A CA 1
ATOM 944 C C . GLN A 1 115 ? -12.236 -1.999 21.823 1.00 86.75 115 GLN A C 1
ATOM 946 O O . GLN A 1 115 ? -12.137 -2.429 22.974 1.00 86.75 115 GLN A O 1
ATOM 951 N N . GLY A 1 116 ? -11.217 -1.431 21.172 1.00 86.88 116 GLY A N 1
ATOM 952 C CA . GLY A 1 116 ? -9.889 -1.258 21.754 1.00 86.88 116 GLY A CA 1
ATOM 953 C C . GLY A 1 116 ? -9.890 -0.383 23.007 1.00 86.88 116 GLY A C 1
ATOM 954 O O . GLY A 1 116 ? -9.187 -0.714 23.967 1.00 86.88 116 GLY A O 1
ATOM 955 N N . GLN A 1 117 ? -10.720 0.673 23.039 1.00 90.62 117 GLN A N 1
ATOM 956 C CA . GLN A 1 117 ? -10.910 1.504 24.234 1.00 90.62 117 GLN A CA 1
ATOM 957 C C . GLN A 1 117 ? -11.489 0.699 25.393 1.00 90.62 117 GLN A C 1
ATOM 959 O O . GLN A 1 117 ? -10.919 0.697 26.479 1.00 90.62 117 GLN A O 1
ATOM 964 N N . ILE A 1 118 ? -12.598 -0.009 25.168 1.00 88.62 118 ILE A N 1
ATOM 965 C CA . ILE A 1 118 ? -13.284 -0.773 26.216 1.00 88.62 118 ILE A CA 1
ATOM 966 C C . ILE A 1 118 ? -12.357 -1.862 26.760 1.00 88.62 118 ILE A C 1
ATOM 968 O O . ILE A 1 118 ? -12.152 -1.939 27.972 1.00 88.62 118 ILE A O 1
ATOM 972 N N . LYS A 1 119 ? -11.733 -2.636 25.867 1.00 87.38 119 LYS A N 1
ATOM 973 C CA . LYS A 1 119 ? -10.825 -3.734 26.209 1.00 87.38 119 LYS A CA 1
ATOM 974 C C . LYS A 1 119 ? -9.638 -3.280 27.059 1.00 87.38 119 LYS A C 1
ATOM 976 O O . LYS A 1 119 ? -9.308 -3.933 28.040 1.00 87.38 119 LYS A O 1
ATOM 981 N N . ASN A 1 120 ? -8.992 -2.174 26.689 1.00 87.25 120 ASN A N 1
ATOM 982 C CA . ASN A 1 120 ? -7.753 -1.728 27.332 1.00 87.25 120 ASN A CA 1
ATOM 983 C C . ASN A 1 120 ? -7.961 -0.635 28.396 1.00 87.25 120 ASN A C 1
ATOM 985 O O . ASN A 1 120 ? -6.981 -0.216 29.017 1.00 87.25 120 ASN A O 1
ATOM 989 N N . SER A 1 121 ? -9.201 -0.183 28.623 1.00 84.00 121 SER A N 1
ATOM 990 C CA . SER A 1 121 ? -9.542 0.895 29.569 1.00 84.00 121 SER A CA 1
ATOM 991 C C . SER A 1 121 ? -9.092 0.599 30.999 1.00 84.00 121 SER A C 1
ATOM 993 O O . SER A 1 121 ? -8.547 1.473 31.667 1.00 84.00 121 SER A O 1
ATOM 995 N N . LYS A 1 122 ? -9.273 -0.647 31.447 1.00 82.31 122 LYS A N 1
ATOM 996 C CA . LYS A 1 122 ? -8.951 -1.101 32.808 1.00 82.31 122 LYS A CA 1
ATOM 997 C C . LYS A 1 122 ? -7.533 -1.664 32.940 1.00 82.31 122 LYS A C 1
ATOM 999 O O . LYS A 1 122 ? -7.123 -2.051 34.028 1.00 82.31 122 LYS A O 1
ATOM 1004 N N . CYS A 1 123 ? -6.778 -1.731 31.844 1.00 83.31 123 CYS A N 1
ATOM 1005 C CA . CYS A 1 123 ? -5.451 -2.334 31.827 1.00 83.31 123 CYS A CA 1
ATOM 1006 C C . CYS A 1 123 ? -4.352 -1.275 31.975 1.00 83.31 123 CYS A C 1
ATOM 1008 O O . CYS A 1 123 ? -4.327 -0.261 31.263 1.00 83.31 123 CYS A O 1
ATOM 1010 N N . HIS A 1 124 ? -3.373 -1.566 32.835 1.00 81.12 124 HIS A N 1
ATOM 1011 C CA . HIS A 1 124 ? -2.150 -0.774 32.943 1.00 81.12 124 HIS A CA 1
ATOM 1012 C C . HIS A 1 124 ? -1.393 -0.727 31.601 1.00 81.12 124 HIS A C 1
ATOM 1014 O O . HIS A 1 124 ? -1.487 -1.651 30.790 1.00 81.12 124 HIS A O 1
ATOM 1020 N N . LEU A 1 125 ? -0.598 0.326 31.367 1.00 79.31 125 LEU A N 1
ATOM 1021 C CA . LEU A 1 125 ? 0.076 0.606 30.087 1.00 79.31 125 LEU A CA 1
ATOM 1022 C C . LEU A 1 125 ? 0.833 -0.599 29.497 1.00 79.31 125 LEU A C 1
ATOM 1024 O O . LEU A 1 125 ? 0.748 -0.839 28.294 1.00 79.31 125 LEU A O 1
ATOM 1028 N N . ARG A 1 126 ? 1.541 -1.369 30.336 1.00 77.44 126 ARG A N 1
ATOM 1029 C CA . ARG A 1 126 ? 2.326 -2.557 29.931 1.00 77.44 126 ARG A CA 1
ATOM 1030 C C . ARG A 1 126 ? 1.467 -3.811 29.675 1.00 77.44 126 ARG A C 1
ATOM 1032 O O . ARG A 1 126 ? 1.893 -4.727 28.972 1.00 77.44 126 ARG A O 1
ATOM 1039 N N . GLY A 1 127 ? 0.252 -3.846 30.221 1.00 81.50 127 GLY A N 1
ATOM 1040 C CA . GLY A 1 127 ? -0.692 -4.960 30.094 1.00 81.50 127 GLY A CA 1
ATOM 1041 C C . GLY A 1 127 ? -1.607 -4.869 28.872 1.00 81.50 127 GLY A C 1
ATOM 1042 O O . GLY A 1 127 ? -2.289 -5.837 28.553 1.00 81.50 127 GLY A O 1
ATOM 1043 N N . ARG A 1 128 ? -1.620 -3.734 28.162 1.00 87.50 128 ARG A N 1
ATOM 1044 C CA . ARG A 1 128 ? -2.479 -3.546 26.984 1.00 87.50 128 ARG A CA 1
ATOM 1045 C C . ARG A 1 128 ? -2.088 -4.508 25.860 1.00 87.50 128 ARG A C 1
ATOM 1047 O O . ARG A 1 128 ? -0.901 -4.728 25.598 1.00 87.50 128 ARG A O 1
ATOM 1054 N N . ARG A 1 129 ? -3.091 -5.084 25.194 1.00 84.44 129 ARG A N 1
ATOM 1055 C CA . ARG A 1 129 ? -2.924 -6.039 24.085 1.00 84.44 129 ARG A CA 1
ATOM 1056 C C . ARG A 1 129 ? -3.795 -5.618 22.910 1.00 84.44 129 ARG A C 1
ATOM 1058 O O . ARG A 1 129 ? -4.986 -5.355 23.082 1.00 84.44 129 ARG A O 1
ATOM 1065 N N . TRP A 1 130 ? -3.199 -5.606 21.723 1.00 86.69 130 TRP A N 1
ATOM 1066 C CA . TRP A 1 130 ? -3.809 -5.063 20.511 1.00 86.69 130 TRP A CA 1
ATOM 1067 C C . TRP A 1 130 ? -4.089 -6.165 19.491 1.00 86.69 130 TRP A C 1
ATOM 1069 O O . TRP A 1 130 ? -3.249 -7.045 19.299 1.00 86.69 130 TRP A O 1
ATOM 1079 N N . SER A 1 131 ? -5.253 -6.121 18.845 1.00 86.44 131 SER A N 1
ATOM 1080 C CA . SER A 1 131 ? -5.564 -6.958 17.682 1.00 86.44 131 SER A CA 1
ATOM 1081 C C . SER A 1 131 ? -4.866 -6.430 16.423 1.00 86.44 131 SER A C 1
ATOM 1083 O O . SER A 1 131 ? -4.406 -5.283 16.378 1.00 86.44 131 SER A O 1
ATOM 1085 N N . LYS A 1 132 ? -4.796 -7.252 15.368 1.00 84.75 132 LYS A N 1
ATOM 1086 C CA . LYS A 1 132 ? -4.204 -6.844 14.083 1.00 84.75 132 LYS A CA 1
ATOM 1087 C C . LYS A 1 132 ? -4.981 -5.679 13.461 1.00 84.75 132 LYS A C 1
ATOM 1089 O O . LYS A 1 132 ? -4.382 -4.737 12.954 1.00 84.75 132 LYS A O 1
ATOM 1094 N N . GLU A 1 133 ? -6.302 -5.698 13.556 1.00 86.19 133 GLU A N 1
ATOM 1095 C CA . GLU A 1 133 ? -7.205 -4.675 13.023 1.00 86.19 133 GLU A CA 1
ATOM 1096 C C . GLU A 1 133 ? -7.067 -3.348 13.783 1.00 86.19 133 GLU A C 1
ATOM 1098 O O . GLU A 1 133 ? -7.072 -2.274 13.171 1.00 86.19 133 GLU A O 1
ATOM 1103 N N . GLU A 1 134 ? -6.884 -3.413 15.107 1.00 88.31 134 GLU A N 1
ATOM 1104 C CA . GLU A 1 134 ? -6.602 -2.251 15.958 1.00 88.31 134 GLU A CA 1
ATOM 1105 C C . GLU A 1 134 ? -5.250 -1.628 15.595 1.00 88.31 134 GLU A C 1
ATOM 1107 O O . GLU A 1 134 ? -5.149 -0.411 15.431 1.00 88.31 134 GLU A O 1
ATOM 1112 N N . ILE A 1 135 ? -4.223 -2.463 15.397 1.00 88.44 135 ILE A N 1
ATOM 1113 C CA . ILE A 1 135 ? -2.895 -2.027 14.955 1.00 88.44 135 ILE A CA 1
ATOM 1114 C C . ILE A 1 135 ? -2.972 -1.372 13.575 1.00 88.44 135 ILE A C 1
ATOM 1116 O O . ILE A 1 135 ? -2.438 -0.280 13.401 1.00 88.44 135 ILE A O 1
ATOM 1120 N N . ILE A 1 136 ? -3.650 -1.987 12.601 1.00 88.50 136 ILE A N 1
ATOM 1121 C CA . ILE A 1 136 ? -3.799 -1.435 11.245 1.00 88.50 136 ILE A CA 1
ATOM 1122 C C . ILE A 1 136 ? -4.523 -0.088 11.295 1.00 88.50 136 ILE A C 1
ATOM 1124 O O . ILE A 1 136 ? -4.100 0.873 10.652 1.00 88.50 136 ILE A O 1
ATOM 1128 N N . THR A 1 137 ? -5.583 0.016 12.094 1.00 89.75 137 THR A N 1
ATOM 1129 C CA . THR A 1 137 ? -6.315 1.272 12.291 1.00 89.75 137 THR A CA 1
ATOM 1130 C C . THR A 1 137 ? -5.426 2.351 12.911 1.00 89.75 137 THR A C 1
ATOM 1132 O O . THR A 1 137 ? -5.378 3.476 12.411 1.00 89.75 137 THR A O 1
ATOM 1135 N N . ALA A 1 138 ? -4.662 2.008 13.948 1.00 90.94 138 ALA A N 1
ATOM 1136 C CA . ALA A 1 138 ? -3.708 2.918 14.573 1.00 90.94 138 ALA A CA 1
ATOM 1137 C C . ALA A 1 138 ? -2.586 3.338 13.603 1.00 90.94 138 ALA A C 1
ATOM 1139 O O . ALA A 1 138 ? -2.230 4.516 13.553 1.00 90.94 138 ALA A O 1
ATOM 1140 N N . LEU A 1 139 ? -2.079 2.412 12.781 1.00 89.69 139 LEU A N 1
ATOM 1141 C CA . LEU A 1 139 ? -1.088 2.683 11.737 1.00 89.69 139 LEU A CA 1
ATOM 1142 C C . LEU A 1 139 ? -1.623 3.642 10.676 1.00 89.69 139 LEU A C 1
ATOM 1144 O O . LEU A 1 139 ? -0.890 4.540 10.272 1.00 89.69 139 LEU A O 1
ATOM 1148 N N . ARG A 1 140 ? -2.886 3.507 10.253 1.00 89.38 140 ARG A N 1
ATOM 1149 C CA . ARG A 1 140 ? -3.516 4.432 9.292 1.00 89.38 140 ARG A CA 1
ATOM 1150 C C . ARG A 1 140 ? -3.509 5.868 9.814 1.00 89.38 140 ARG A C 1
ATOM 1152 O O . ARG A 1 140 ? -3.088 6.775 9.100 1.00 89.38 140 ARG A O 1
ATOM 1159 N N . ILE A 1 141 ? -3.909 6.066 11.071 1.00 90.75 141 ILE A N 1
ATOM 1160 C CA . ILE A 1 141 ? -3.910 7.392 11.710 1.00 90.75 141 ILE A CA 1
ATOM 1161 C C . ILE A 1 141 ? -2.472 7.909 11.851 1.00 90.75 141 ILE A C 1
ATOM 1163 O O . ILE A 1 141 ? -2.180 9.044 11.476 1.00 90.75 141 ILE A O 1
ATOM 1167 N N . PHE A 1 142 ? -1.556 7.062 12.332 1.00 92.12 142 PHE A N 1
ATOM 1168 C CA . PHE A 1 142 ? -0.153 7.423 12.532 1.00 92.12 142 PHE A CA 1
ATOM 1169 C C . PHE A 1 142 ? 0.560 7.805 11.229 1.00 92.12 142 PHE A C 1
ATOM 1171 O O . PHE A 1 142 ? 1.302 8.783 11.213 1.00 92.12 142 PHE A O 1
ATOM 1178 N N . LYS A 1 143 ? 0.325 7.073 10.132 1.00 88.81 143 LYS A N 1
ATOM 1179 C CA . LYS A 1 143 ? 0.905 7.357 8.809 1.00 88.81 143 LYS A CA 1
ATOM 1180 C C . LYS A 1 143 ? 0.318 8.615 8.173 1.00 88.81 143 LYS A C 1
ATOM 1182 O O 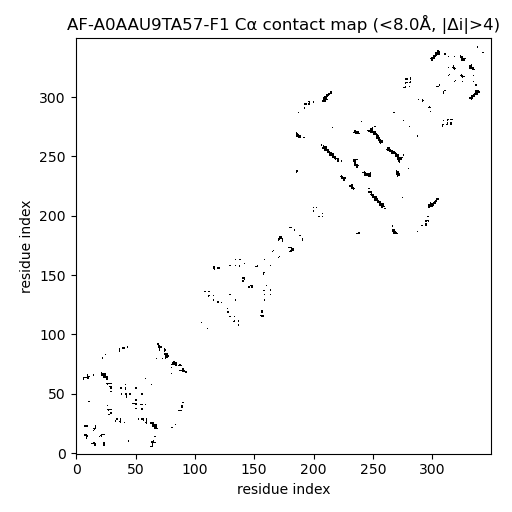. LYS A 1 143 ? 1.036 9.298 7.454 1.00 88.81 143 LYS A O 1
ATOM 1187 N N . ARG A 1 144 ? -0.951 8.940 8.450 1.00 90.88 144 ARG A N 1
ATOM 1188 C CA . ARG A 1 144 ? -1.579 10.175 7.962 1.00 90.88 144 ARG A CA 1
ATOM 1189 C C . ARG A 1 144 ? -1.059 11.409 8.696 1.00 90.88 144 ARG A C 1
ATOM 1191 O O . ARG A 1 144 ? -0.791 12.418 8.056 1.00 90.88 144 ARG A O 1
ATOM 1198 N N . SER A 1 145 ? -0.930 11.341 10.022 1.00 93.75 145 SER A N 1
ATOM 1199 C CA . SER A 1 145 ? -0.365 12.428 10.826 1.00 93.75 145 SER A CA 1
ATOM 1200 C C . SER A 1 145 ? 0.211 11.907 12.151 1.00 93.75 145 SER A C 1
ATOM 1202 O O . SER A 1 145 ? -0.532 11.658 13.109 1.00 93.75 145 SER A O 1
ATOM 1204 N N . PRO A 1 146 ? 1.549 11.786 12.264 1.00 92.94 146 PRO A N 1
ATOM 1205 C CA . PRO A 1 146 ? 2.198 11.380 13.509 1.00 92.94 146 PRO A CA 1
ATOM 1206 C C . PRO A 1 146 ? 1.960 12.363 14.661 1.00 92.94 146 PRO A C 1
ATOM 1208 O O . PRO A 1 146 ? 1.913 11.957 15.822 1.00 92.94 146 PRO A O 1
ATOM 1211 N N . THR A 1 147 ? 1.822 13.657 14.361 1.00 93.81 147 THR A N 1
ATOM 1212 C CA . THR A 1 147 ? 1.550 14.711 15.350 1.00 93.81 147 THR A CA 1
ATOM 1213 C C . THR A 1 147 ? 0.140 14.579 15.914 1.00 93.81 147 THR A C 1
ATOM 1215 O O . THR A 1 147 ? -0.013 14.485 17.133 1.00 93.81 147 THR A O 1
ATOM 1218 N N . CYS A 1 148 ? -0.869 14.451 15.047 1.00 93.31 148 CYS A N 1
ATOM 1219 C CA . CYS A 1 148 ? -2.250 14.197 15.457 1.00 93.31 148 CYS A CA 1
ATOM 1220 C C . CYS A 1 148 ? -2.360 12.891 16.253 1.00 93.31 148 CYS A C 1
ATOM 1222 O O . CYS A 1 148 ? -2.985 12.860 17.309 1.00 93.31 148 CYS A O 1
ATOM 1224 N N . TYR A 1 149 ? -1.675 11.825 15.827 1.00 94.38 149 TYR A N 1
ATOM 1225 C CA . TYR A 1 149 ? -1.671 10.559 16.560 1.00 94.38 149 TYR A CA 1
ATOM 1226 C C . TYR A 1 149 ? -1.126 10.701 17.991 1.00 94.38 149 TYR A C 1
ATOM 1228 O O . TYR A 1 149 ? -1.697 10.155 18.937 1.00 94.38 149 TYR A O 1
ATOM 1236 N N . ARG A 1 150 ? -0.031 11.453 18.179 1.00 93.19 150 ARG A N 1
ATOM 1237 C CA . ARG A 1 150 ? 0.524 11.723 19.518 1.00 93.19 150 ARG A CA 1
ATOM 1238 C C . ARG A 1 150 ? -0.443 12.526 20.387 1.00 93.19 150 ARG A C 1
ATOM 1240 O O . ARG A 1 150 ? -0.521 12.245 21.580 1.00 93.19 150 ARG A O 1
ATOM 1247 N N . LEU A 1 151 ? -1.174 13.475 19.799 1.00 93.81 151 LEU A N 1
ATOM 1248 C CA . LEU A 1 151 ? -2.224 14.226 20.487 1.00 93.81 151 LEU A CA 1
ATOM 1249 C C . LEU A 1 151 ? -3.376 13.301 20.905 1.00 93.81 151 LEU A C 1
ATOM 1251 O O . LEU A 1 151 ? -3.716 13.244 22.083 1.00 93.81 151 LEU A O 1
ATOM 1255 N N . LEU A 1 152 ? -3.913 12.509 19.973 1.00 92.00 152 LEU A N 1
ATOM 1256 C CA . LEU A 1 152 ? -5.009 11.568 20.227 1.00 92.00 152 LEU A CA 1
ATOM 1257 C C . LEU A 1 152 ? -4.657 10.536 21.298 1.00 92.00 152 LEU A C 1
ATOM 1259 O O . LEU A 1 152 ? -5.506 10.176 22.105 1.00 92.00 152 LEU A O 1
ATOM 1263 N N . ARG A 1 153 ? -3.399 10.095 21.367 1.00 91.88 153 ARG A N 1
ATOM 1264 C CA . ARG A 1 153 ? -2.928 9.151 22.391 1.00 91.88 153 ARG A CA 1
ATOM 1265 C C . ARG A 1 153 ? -3.002 9.703 23.822 1.00 91.88 153 ARG A C 1
ATOM 1267 O O . ARG A 1 153 ? -2.974 8.916 24.764 1.00 91.88 153 ARG A O 1
ATOM 1274 N N . ARG A 1 154 ? -3.086 11.025 24.007 1.00 89.50 154 ARG A N 1
ATOM 1275 C CA . ARG A 1 154 ? -3.320 11.628 25.332 1.00 89.50 154 ARG A CA 1
ATOM 1276 C C . ARG A 1 154 ? -4.766 11.448 25.797 1.00 89.50 154 ARG A C 1
ATOM 1278 O O . ARG A 1 154 ? -5.005 11.412 26.995 1.00 89.50 154 ARG A O 1
ATOM 1285 N N . LEU A 1 155 ? -5.702 11.321 24.856 1.00 88.88 155 LEU A N 1
ATOM 1286 C CA . LEU A 1 155 ? -7.141 11.219 25.116 1.00 88.88 155 LEU A CA 1
ATOM 1287 C C . LEU A 1 155 ? -7.650 9.775 25.023 1.00 88.88 155 LEU A C 1
ATOM 1289 O O . LEU A 1 155 ? -8.564 9.387 25.742 1.00 88.88 155 LEU A O 1
ATOM 1293 N N . PHE A 1 156 ? -7.047 8.971 24.149 1.00 89.62 156 PHE A N 1
ATOM 1294 C CA . PHE A 1 156 ? -7.475 7.611 23.844 1.00 89.62 156 PHE A CA 1
ATOM 1295 C C . PHE A 1 156 ? -6.390 6.588 24.177 1.00 89.62 156 PHE A C 1
ATOM 1297 O O . PHE A 1 156 ? -5.190 6.811 23.994 1.00 89.62 156 PHE A O 1
ATOM 1304 N N . THR A 1 157 ? -6.817 5.399 24.595 1.00 89.88 157 THR A N 1
ATOM 1305 C CA . THR A 1 157 ? -5.946 4.230 24.716 1.00 89.88 157 THR A CA 1
ATOM 1306 C C . THR A 1 157 ? -5.540 3.759 23.317 1.00 89.88 157 THR A C 1
ATOM 1308 O O . THR A 1 157 ? -6.272 3.058 22.625 1.00 89.88 157 THR A O 1
ATOM 1311 N N . LEU A 1 158 ? -4.356 4.184 22.876 1.00 90.81 158 LEU A N 1
ATOM 1312 C CA . LEU A 1 158 ? -3.780 3.826 21.578 1.00 90.81 158 LEU A CA 1
ATOM 1313 C C . LEU A 1 158 ? -2.390 3.186 21.739 1.00 90.81 158 LEU A C 1
ATOM 1315 O O . LEU A 1 158 ? -1.688 3.479 22.722 1.00 90.81 158 LEU A O 1
ATOM 1319 N N . PRO A 1 159 ? -1.954 2.345 20.778 1.00 90.62 159 PRO A N 1
ATOM 1320 C CA . PRO A 1 159 ? -0.606 1.789 20.761 1.00 90.62 159 PRO A CA 1
ATOM 1321 C C . PRO A 1 159 ? 0.472 2.873 20.844 1.00 90.62 159 PRO A C 1
ATOM 1323 O O . PRO A 1 159 ? 0.315 3.989 20.337 1.00 90.62 159 PRO A O 1
ATOM 1326 N N . SER A 1 160 ? 1.609 2.556 21.461 1.00 88.88 160 SER A N 1
ATOM 1327 C CA . SER A 1 160 ? 2.728 3.498 21.463 1.00 88.88 160 SER A CA 1
ATOM 1328 C C . SER A 1 160 ? 3.336 3.620 20.055 1.00 88.88 160 SER A C 1
ATOM 1330 O O . SER A 1 160 ? 3.351 2.630 19.319 1.00 88.88 160 SER A O 1
ATOM 1332 N N . PRO A 1 161 ? 3.886 4.787 19.666 1.00 89.50 161 PRO A N 1
ATOM 1333 C CA . PRO A 1 161 ? 4.601 4.919 18.397 1.00 89.50 161 PRO A CA 1
ATOM 1334 C C . PRO A 1 161 ? 5.743 3.908 18.254 1.00 89.50 161 PRO A C 1
ATOM 1336 O O . PRO A 1 161 ? 5.953 3.386 17.167 1.00 89.50 161 PRO A O 1
ATOM 1339 N N . SER A 1 162 ? 6.440 3.584 19.348 1.00 85.88 162 SER A N 1
ATOM 1340 C CA . SER A 1 162 ? 7.477 2.549 19.362 1.00 85.88 162 SER A CA 1
ATOM 1341 C C . SER A 1 162 ? 6.894 1.166 19.094 1.00 85.88 162 SER A C 1
ATOM 1343 O O . SER A 1 162 ? 7.474 0.409 18.336 1.00 85.88 162 SER A O 1
ATOM 1345 N N . THR A 1 163 ? 5.714 0.843 19.631 1.00 84.62 163 THR A N 1
ATOM 1346 C CA . THR A 1 163 ? 4.999 -0.403 19.310 1.00 84.62 163 THR A CA 1
ATOM 1347 C C . THR A 1 163 ? 4.637 -0.453 17.829 1.00 84.62 163 THR A C 1
ATOM 1349 O O . THR A 1 163 ? 4.868 -1.473 17.199 1.00 84.62 163 THR A O 1
ATOM 1352 N N . LEU A 1 164 ? 4.127 0.641 17.256 1.00 87.00 164 LEU A N 1
ATOM 1353 C CA . LEU A 1 164 ? 3.799 0.708 15.829 1.00 87.00 164 LEU A CA 1
ATOM 1354 C C . LEU A 1 164 ? 5.040 0.564 14.943 1.00 87.00 164 LEU A C 1
ATOM 1356 O O . LEU A 1 164 ? 5.015 -0.205 13.991 1.00 87.00 164 LEU A O 1
ATOM 1360 N N . LYS A 1 165 ? 6.131 1.264 15.272 1.00 83.81 165 LYS A N 1
ATOM 1361 C CA . LYS A 1 165 ? 7.416 1.145 14.570 1.00 83.81 165 LYS A CA 1
ATOM 1362 C C . LYS A 1 165 ? 8.011 -0.247 14.717 1.00 83.81 165 LYS A C 1
ATOM 1364 O O . LYS A 1 165 ? 8.448 -0.807 13.731 1.00 83.81 165 LYS A O 1
ATOM 1369 N N . ASN A 1 166 ? 7.968 -0.828 15.911 1.00 80.88 166 ASN A N 1
ATOM 1370 C CA . ASN A 1 166 ? 8.432 -2.188 16.145 1.00 80.88 166 ASN A CA 1
ATOM 1371 C C . ASN A 1 166 ? 7.563 -3.196 15.416 1.00 80.88 166 ASN A C 1
ATOM 1373 O O . ASN A 1 166 ? 8.101 -4.186 14.971 1.00 80.88 166 ASN A O 1
ATOM 1377 N N . ILE A 1 167 ? 6.251 -2.989 15.290 1.00 78.06 167 ILE A N 1
ATOM 1378 C CA . ILE A 1 167 ? 5.407 -3.874 14.487 1.00 78.06 167 ILE A CA 1
ATOM 1379 C C . ILE A 1 167 ? 5.742 -3.709 13.020 1.00 78.06 167 ILE A C 1
ATOM 1381 O O . ILE A 1 167 ? 5.919 -4.721 12.375 1.00 78.06 167 ILE A O 1
ATOM 1385 N N . LEU A 1 168 ? 5.905 -2.489 12.504 1.00 72.19 168 LEU A N 1
ATOM 1386 C CA . LEU A 1 168 ? 6.403 -2.305 11.143 1.00 72.19 168 LEU A CA 1
ATOM 1387 C C . LEU A 1 168 ? 7.726 -3.066 10.992 1.00 72.19 168 LEU A C 1
ATOM 1389 O O . LEU A 1 168 ? 7.780 -4.016 10.230 1.00 72.19 168 LEU A O 1
ATOM 1393 N N . ASN A 1 169 ? 8.729 -2.771 11.812 1.00 66.44 169 ASN A N 1
ATOM 1394 C CA . ASN A 1 169 ? 10.063 -3.362 11.722 1.00 66.44 169 ASN A CA 1
ATOM 1395 C C . ASN A 1 169 ? 10.101 -4.876 11.999 1.00 66.44 169 ASN A C 1
ATOM 1397 O O . ASN A 1 169 ? 10.910 -5.554 11.393 1.00 66.44 169 ASN A O 1
ATOM 1401 N N . LYS A 1 170 ? 9.258 -5.418 12.892 1.00 59.75 170 LYS A N 1
ATOM 1402 C CA . LYS A 1 170 ? 9.148 -6.860 13.200 1.00 59.75 170 LYS A CA 1
ATOM 1403 C C . LYS A 1 170 ? 8.338 -7.602 12.161 1.00 59.75 170 LYS A C 1
ATOM 1405 O O . LYS A 1 170 ? 8.679 -8.722 11.828 1.00 59.75 170 LYS A O 1
ATOM 1410 N N . GLN A 1 171 ? 7.276 -6.993 11.654 1.00 48.06 171 GLN A N 1
ATOM 1411 C CA . GLN A 1 171 ? 6.532 -7.545 10.535 1.00 48.06 171 GLN A CA 1
ATOM 1412 C C . GLN A 1 171 ? 7.422 -7.536 9.287 1.00 48.06 171 GLN A C 1
ATOM 1414 O O . GLN A 1 171 ? 7.358 -8.506 8.562 1.00 48.06 171 GLN A O 1
ATOM 1419 N N . PHE A 1 172 ? 8.353 -6.572 9.178 1.00 38.03 172 PHE A N 1
ATOM 1420 C CA . PHE A 1 172 ? 9.529 -6.542 8.290 1.00 38.03 172 PHE A CA 1
ATOM 1421 C C . PHE A 1 172 ? 10.749 -7.384 8.758 1.00 38.03 172 PHE A C 1
ATOM 1423 O O . PHE A 1 172 ? 11.768 -7.397 8.073 1.00 38.03 172 PHE A O 1
ATOM 1430 N N . ALA A 1 173 ? 10.711 -8.075 9.907 1.00 32.06 173 ALA A N 1
ATOM 1431 C CA . ALA A 1 173 ? 11.837 -8.865 10.448 1.00 32.06 173 ALA A CA 1
ATOM 1432 C C . ALA A 1 173 ? 11.456 -10.305 10.850 1.00 32.06 173 ALA A C 1
ATOM 1434 O O . ALA A 1 173 ? 12.188 -10.953 11.590 1.00 32.06 173 ALA A O 1
ATOM 1435 N N . ILE A 1 174 ? 10.330 -10.807 10.346 1.00 29.28 174 ILE A N 1
ATOM 1436 C CA . ILE A 1 174 ? 9.867 -12.200 10.419 1.00 29.28 174 ILE A CA 1
ATOM 1437 C C . ILE A 1 174 ? 9.594 -12.565 8.944 1.00 29.28 174 ILE A C 1
ATOM 1439 O O . ILE A 1 174 ? 8.820 -11.861 8.310 1.00 29.28 174 ILE A O 1
ATOM 1443 N N . SER A 1 175 ? 10.169 -13.563 8.270 1.00 30.52 175 SER A N 1
ATOM 1444 C CA . SER A 1 175 ? 10.879 -14.783 8.653 1.00 30.52 175 SER A CA 1
ATOM 1445 C C . SER A 1 175 ? 11.487 -15.401 7.377 1.00 30.52 175 SER A C 1
ATOM 1447 O O . SER A 1 175 ? 10.915 -15.232 6.299 1.00 30.52 175 SER A O 1
ATOM 1449 N N . GLU A 1 176 ? 12.561 -16.184 7.500 1.00 35.72 176 GLU A N 1
ATOM 1450 C CA . GLU A 1 176 ? 12.983 -17.168 6.482 1.00 35.72 176 GLU A CA 1
ATOM 1451 C C . GLU A 1 176 ? 11.937 -18.272 6.251 1.00 35.72 176 GLU A C 1
ATOM 1453 O O . GLU A 1 176 ? 12.039 -19.040 5.303 1.00 35.72 176 GLU A O 1
ATOM 1458 N N . VAL A 1 177 ? 10.891 -18.367 7.070 1.00 32.62 177 VAL A N 1
ATOM 1459 C CA . VAL A 1 177 ? 9.845 -19.386 6.945 1.00 32.62 177 VAL A CA 1
ATOM 1460 C C . VAL A 1 177 ? 8.512 -18.774 7.401 1.00 32.62 177 VAL A C 1
ATOM 1462 O O . VAL A 1 177 ? 8.369 -18.395 8.560 1.00 32.62 177 VAL A O 1
ATOM 1465 N N . TYR A 1 178 ? 7.539 -18.680 6.490 1.00 25.52 178 TYR A N 1
ATOM 1466 C CA . TYR A 1 178 ? 6.209 -18.043 6.593 1.00 25.52 178 TYR A CA 1
ATOM 1467 C C . TYR A 1 178 ? 6.113 -16.529 6.335 1.00 25.52 178 TYR A C 1
ATOM 1469 O O . TYR A 1 178 ? 6.497 -15.672 7.126 1.00 25.52 178 TYR A O 1
ATOM 1477 N N . GLU A 1 179 ? 5.462 -16.242 5.206 1.00 35.78 179 GLU A N 1
ATOM 1478 C CA . GLU A 1 179 ? 4.945 -14.955 4.758 1.00 35.78 179 GLU A CA 1
ATOM 1479 C C . GLU A 1 179 ? 4.236 -14.174 5.864 1.00 35.78 179 GLU A C 1
ATOM 1481 O O . GLU A 1 179 ? 3.259 -14.654 6.439 1.00 35.78 179 GLU A O 1
ATOM 1486 N N . THR A 1 180 ? 4.620 -12.912 6.065 1.00 32.94 180 THR A N 1
ATOM 1487 C CA . THR A 1 180 ? 3.780 -11.744 5.739 1.00 32.94 180 THR A CA 1
ATOM 1488 C C . THR A 1 180 ? 4.551 -10.460 6.085 1.00 32.94 180 THR A C 1
ATOM 1490 O O . THR A 1 180 ? 4.579 -10.062 7.247 1.00 32.94 180 THR A O 1
ATOM 1493 N N . ILE A 1 181 ? 5.034 -9.791 5.022 1.00 33.12 181 ILE A N 1
ATOM 1494 C CA . ILE A 1 181 ? 5.637 -8.438 4.921 1.00 33.12 181 ILE A CA 1
ATOM 1495 C C . ILE A 1 181 ? 7.179 -8.416 4.983 1.00 33.12 181 ILE A C 1
ATOM 1497 O O . ILE A 1 181 ? 7.806 -8.174 5.993 1.00 33.12 181 ILE A O 1
ATOM 1501 N N . VAL A 1 182 ? 7.801 -8.636 3.828 1.00 38.97 182 VAL A N 1
ATOM 1502 C CA . VAL A 1 182 ? 9.258 -8.645 3.608 1.00 38.97 182 VAL A CA 1
ATOM 1503 C C . VAL A 1 182 ? 9.805 -7.206 3.655 1.00 38.97 182 VAL A C 1
ATOM 1505 O O . VAL A 1 182 ? 9.077 -6.302 3.228 1.00 38.97 182 VAL A O 1
ATOM 1508 N N . PRO A 1 183 ? 11.033 -6.951 4.168 1.00 40.56 183 PRO A N 1
ATOM 1509 C CA . PRO A 1 183 ? 11.687 -5.643 4.052 1.00 40.56 183 PRO A CA 1
ATOM 1510 C C . PRO A 1 183 ? 11.578 -5.131 2.614 1.00 40.56 183 PRO A C 1
ATOM 1512 O O . PRO A 1 183 ? 11.641 -5.923 1.674 1.00 40.56 183 PRO A O 1
ATOM 1515 N N . PHE A 1 184 ? 11.399 -3.819 2.443 1.00 49.28 184 PHE A N 1
ATOM 1516 C CA . PHE A 1 184 ? 11.550 -3.154 1.146 1.00 49.28 184 PHE A CA 1
ATOM 1517 C C . PHE A 1 184 ? 13.028 -3.252 0.731 1.00 49.28 184 PHE A C 1
ATOM 1519 O O . PHE A 1 184 ? 13.770 -2.283 0.805 1.00 49.28 184 PHE A O 1
ATOM 1526 N N . SER A 1 185 ? 13.488 -4.450 0.380 1.00 50.19 185 SER A N 1
ATOM 1527 C CA . SER A 1 185 ? 14.765 -4.635 -0.281 1.00 50.19 185 SER A CA 1
ATOM 1528 C C . SER A 1 185 ? 14.647 -4.072 -1.693 1.00 50.19 185 SER A C 1
ATOM 1530 O O . SER A 1 185 ? 13.574 -4.101 -2.305 1.00 50.19 185 SER A O 1
ATOM 1532 N N . VAL A 1 186 ? 15.749 -3.512 -2.185 1.00 52.91 186 VAL A N 1
ATOM 1533 C CA . VAL A 1 186 ? 15.874 -2.965 -3.538 1.00 52.91 186 VAL A CA 1
ATOM 1534 C C . VAL A 1 186 ? 15.641 -4.101 -4.520 1.00 52.91 186 VAL A C 1
ATOM 1536 O O . VAL A 1 186 ? 16.537 -4.918 -4.707 1.00 52.91 186 VAL A O 1
ATOM 1539 N N . ARG A 1 187 ? 14.403 -4.247 -5.010 1.00 67.81 187 ARG A N 1
ATOM 1540 C CA . ARG A 1 187 ? 13.925 -5.401 -5.789 1.00 67.81 187 ARG A CA 1
ATOM 1541 C C . ARG A 1 187 ? 12.448 -5.264 -6.173 1.00 67.81 187 ARG A C 1
ATOM 1543 O O . ARG A 1 187 ? 11.738 -4.325 -5.802 1.00 67.81 187 ARG A O 1
ATOM 1550 N N . LEU A 1 188 ? 12.000 -6.277 -6.912 1.00 67.44 188 LEU A N 1
ATOM 1551 C CA . LEU A 1 188 ? 10.603 -6.645 -7.116 1.00 67.44 188 LEU A CA 1
ATOM 1552 C C . LEU A 1 188 ? 9.927 -6.984 -5.781 1.00 67.44 188 LEU A C 1
ATOM 1554 O O . LEU A 1 188 ? 10.417 -7.797 -5.000 1.00 67.44 188 LEU A O 1
ATOM 1558 N N . ASN A 1 189 ? 8.756 -6.404 -5.537 1.00 71.25 189 ASN A N 1
ATOM 1559 C CA . ASN A 1 189 ? 7.974 -6.670 -4.337 1.00 71.25 189 ASN A CA 1
ATOM 1560 C C . ASN A 1 189 ? 7.144 -7.956 -4.510 1.00 71.25 189 ASN A C 1
ATOM 1562 O O . ASN A 1 189 ? 5.963 -7.913 -4.862 1.00 71.25 189 ASN A O 1
ATOM 1566 N N . GLU A 1 190 ? 7.755 -9.120 -4.278 1.00 72.75 190 GLU A N 1
ATOM 1567 C CA . GLU A 1 190 ? 7.098 -10.431 -4.428 1.00 72.75 190 GLU A CA 1
ATOM 1568 C C . GLU A 1 190 ? 5.762 -10.560 -3.663 1.00 72.75 190 GLU A C 1
ATOM 1570 O O . GLU A 1 190 ? 4.782 -11.042 -4.248 1.00 72.75 190 GLU A O 1
ATOM 1575 N N . PRO A 1 191 ? 5.627 -10.075 -2.408 1.00 72.19 191 PRO A N 1
ATOM 1576 C CA . PRO A 1 191 ? 4.336 -10.065 -1.716 1.00 72.19 191 PRO A CA 1
ATOM 1577 C C . PRO A 1 191 ? 3.240 -9.295 -2.462 1.00 72.19 191 PRO A C 1
ATOM 1579 O O . PRO A 1 191 ? 2.062 -9.679 -2.423 1.00 72.19 191 PRO A O 1
ATOM 1582 N N . MET A 1 192 ? 3.606 -8.213 -3.157 1.00 77.50 192 MET A N 1
ATOM 1583 C CA . MET A 1 192 ? 2.666 -7.476 -3.999 1.00 77.50 192 MET A CA 1
ATOM 1584 C C . MET A 1 192 ? 2.230 -8.316 -5.188 1.00 77.50 192 MET A C 1
ATOM 1586 O O . MET A 1 192 ? 1.029 -8.411 -5.423 1.00 77.50 192 MET A O 1
ATOM 1590 N N . PHE A 1 193 ? 3.142 -9.017 -5.861 1.00 79.19 193 PHE A N 1
ATOM 1591 C CA . PHE A 1 193 ? 2.774 -9.940 -6.940 1.00 79.19 193 PHE A CA 1
ATOM 1592 C C . PHE A 1 193 ? 1.863 -11.074 -6.462 1.00 79.19 193 PHE A C 1
ATOM 1594 O O . PHE A 1 193 ? 0.889 -11.403 -7.139 1.00 79.19 193 PHE A O 1
ATOM 1601 N N . LYS A 1 194 ? 2.088 -11.623 -5.261 1.00 81.50 194 LYS A N 1
ATOM 1602 C CA . LYS A 1 194 ? 1.177 -12.622 -4.679 1.00 81.50 194 LYS A CA 1
ATOM 1603 C C . LYS A 1 194 ? -0.220 -12.054 -4.430 1.00 81.50 194 LYS A C 1
ATOM 1605 O O . LYS A 1 194 ? -1.225 -12.717 -4.700 1.00 81.50 194 LYS A O 1
ATOM 1610 N N . THR A 1 195 ? -0.290 -10.829 -3.915 1.00 82.12 195 THR A N 1
ATOM 1611 C CA . THR A 1 195 ? -1.559 -10.130 -3.672 1.00 82.12 195 THR A CA 1
ATOM 1612 C C . THR A 1 195 ? -2.271 -9.823 -4.988 1.00 82.12 195 THR A C 1
ATOM 1614 O O . THR A 1 195 ? -3.471 -10.070 -5.105 1.00 82.12 195 THR A O 1
ATOM 1617 N N . LEU A 1 196 ? -1.530 -9.370 -6.002 1.00 81.00 196 LEU A N 1
ATOM 1618 C CA . LEU A 1 196 ? -2.038 -9.117 -7.347 1.00 81.00 196 LEU A CA 1
ATOM 1619 C C . LEU A 1 196 ? -2.573 -10.392 -7.995 1.00 81.00 196 LEU A C 1
ATOM 1621 O O . LEU A 1 196 ? -3.684 -10.369 -8.510 1.00 81.00 196 LEU A O 1
ATOM 1625 N N . ARG A 1 197 ? -1.864 -11.521 -7.893 1.00 84.81 197 ARG A N 1
ATOM 1626 C CA . ARG A 1 197 ? -2.339 -12.814 -8.410 1.00 84.81 197 ARG A CA 1
ATOM 1627 C C . ARG A 1 197 ? -3.682 -13.208 -7.788 1.00 84.81 197 ARG A C 1
ATOM 1629 O O . ARG A 1 197 ? -4.614 -13.565 -8.504 1.00 84.81 197 ARG A O 1
ATOM 1636 N N . LYS A 1 198 ? -3.820 -13.094 -6.460 1.00 84.25 198 LYS A N 1
ATOM 1637 C CA . LYS A 1 198 ? -5.104 -13.349 -5.775 1.00 84.25 198 LYS A CA 1
ATOM 1638 C C . LYS A 1 198 ? -6.203 -12.408 -6.272 1.00 84.25 198 LYS A C 1
ATOM 1640 O O . LYS A 1 198 ? -7.331 -12.842 -6.499 1.00 84.25 198 LYS A O 1
ATOM 1645 N N . PHE A 1 199 ? -5.871 -11.133 -6.451 1.00 81.50 199 PHE A N 1
ATOM 1646 C CA . PHE A 1 199 ? -6.810 -10.119 -6.918 1.00 81.50 199 PHE A CA 1
ATOM 1647 C C . PHE A 1 199 ? -7.292 -10.391 -8.348 1.00 81.50 199 PHE A C 1
ATOM 1649 O O . PHE A 1 199 ? -8.493 -10.334 -8.597 1.00 81.50 199 PHE A O 1
ATOM 1656 N N . VAL A 1 200 ? -6.383 -10.750 -9.257 1.00 81.88 200 VAL A N 1
ATOM 1657 C CA . VAL A 1 200 ? -6.694 -11.096 -10.651 1.00 81.88 200 VAL A CA 1
ATOM 1658 C C . VAL A 1 200 ? -7.591 -12.330 -10.723 1.00 81.88 200 VAL A C 1
ATOM 1660 O O . VAL A 1 200 ? -8.611 -12.284 -11.405 1.00 81.88 200 VAL A O 1
ATOM 1663 N N . ASN A 1 201 ? -7.275 -13.385 -9.964 1.00 81.88 201 ASN A N 1
ATOM 1664 C CA . ASN A 1 201 ? -8.047 -14.636 -9.958 1.00 81.88 201 ASN A CA 1
ATOM 1665 C C . ASN A 1 201 ? -9.468 -14.477 -9.401 1.00 81.88 201 ASN A C 1
ATOM 1667 O O . ASN A 1 201 ? -10.359 -15.245 -9.745 1.00 81.88 201 ASN A O 1
ATOM 1671 N N . THR A 1 202 ? -9.690 -13.494 -8.529 1.00 81.75 202 THR A N 1
ATOM 1672 C CA . THR A 1 202 ? -11.011 -13.248 -7.928 1.00 81.75 202 THR A CA 1
ATOM 1673 C C . THR A 1 202 ? -11.928 -12.451 -8.867 1.00 81.75 202 THR A C 1
ATOM 1675 O O . THR A 1 202 ? -13.123 -12.318 -8.610 1.00 81.75 202 THR A O 1
ATOM 1678 N N . GLN A 1 203 ? -11.392 -11.871 -9.945 1.00 72.44 203 GLN A N 1
ATOM 1679 C CA . GLN A 1 203 ? -12.095 -10.881 -10.757 1.00 72.44 203 GLN A CA 1
ATOM 1680 C C . GLN A 1 203 ? -12.430 -11.372 -12.162 1.00 72.44 203 GLN A C 1
ATOM 1682 O O . GLN A 1 203 ? -11.720 -12.177 -12.755 1.00 72.44 203 GLN A O 1
ATOM 1687 N N . LYS A 1 204 ? -13.517 -10.822 -12.722 1.00 69.19 204 LYS A N 1
ATOM 1688 C CA . LYS A 1 204 ? -13.919 -11.070 -14.111 1.00 69.19 204 LYS A CA 1
ATOM 1689 C C . LYS A 1 204 ? -12.823 -10.597 -15.075 1.00 69.19 204 LYS A C 1
ATOM 1691 O O . LYS A 1 204 ? -12.350 -9.463 -14.966 1.00 69.19 204 LYS A O 1
ATOM 1696 N N . HIS A 1 205 ? -12.490 -11.437 -16.055 1.00 65.75 205 HIS A N 1
ATOM 1697 C CA . HIS A 1 205 ? -11.408 -11.211 -17.023 1.00 65.75 205 HIS A CA 1
ATOM 1698 C C . HIS A 1 205 ? -11.490 -9.859 -17.747 1.00 65.75 205 HIS A C 1
ATOM 1700 O O . HIS A 1 205 ? -10.465 -9.204 -17.927 1.00 65.75 205 HIS A O 1
ATOM 1706 N N . CYS A 1 206 ? -12.699 -9.377 -18.055 1.00 59.72 206 CYS A N 1
ATOM 1707 C CA . CYS A 1 206 ? -12.915 -8.109 -18.756 1.00 59.72 206 CYS A CA 1
ATOM 1708 C C . CYS A 1 206 ? -12.435 -6.864 -17.988 1.00 59.72 206 CYS A C 1
ATOM 1710 O O . CYS A 1 206 ? -12.531 -5.769 -18.521 1.00 59.72 206 CYS A O 1
ATOM 1712 N N . GLY A 1 207 ? -11.940 -6.967 -16.750 1.00 61.91 207 GLY A N 1
ATOM 1713 C CA . GLY A 1 207 ? -11.391 -5.843 -15.979 1.00 61.91 207 GLY A CA 1
ATOM 1714 C C . GLY A 1 207 ? -9.883 -5.904 -15.725 1.00 61.91 207 GLY A C 1
ATOM 1715 O O . GLY A 1 207 ? -9.371 -5.050 -15.003 1.00 61.91 207 GLY A O 1
ATOM 1716 N N . ASN A 1 208 ? -9.178 -6.915 -16.231 1.00 73.81 208 ASN A N 1
ATOM 1717 C CA . ASN A 1 208 ? -7.814 -7.243 -15.800 1.00 73.81 208 ASN A CA 1
ATOM 1718 C C . ASN A 1 208 ? -6.732 -6.666 -16.720 1.00 73.81 208 ASN A C 1
ATOM 1720 O O . ASN A 1 208 ? -5.738 -7.329 -16.996 1.00 73.81 208 ASN A O 1
ATOM 1724 N N . GLU A 1 209 ? -6.924 -5.428 -17.170 1.00 87.00 209 GLU A N 1
ATOM 1725 C CA . GLU A 1 209 ? -5.927 -4.684 -17.937 1.00 87.00 209 GLU A CA 1
ATOM 1726 C C . GLU A 1 209 ? -5.302 -3.589 -17.081 1.00 87.00 209 GLU A C 1
ATOM 1728 O O . GLU A 1 209 ? -5.987 -2.842 -16.368 1.00 87.00 209 GLU A O 1
ATOM 1733 N N . TYR A 1 210 ? -3.982 -3.509 -17.176 1.00 90.38 210 TYR A N 1
ATOM 1734 C CA . TYR A 1 210 ? -3.168 -2.640 -16.354 1.00 90.38 210 TYR A CA 1
ATOM 1735 C C . TYR A 1 210 ? -2.164 -1.856 -17.198 1.00 90.38 210 TYR A C 1
ATOM 1737 O O . TYR A 1 210 ? -1.791 -2.253 -18.304 1.00 90.38 210 TYR A O 1
ATOM 1745 N N . ILE A 1 211 ? -1.738 -0.736 -16.633 1.00 91.88 211 ILE A N 1
ATOM 1746 C CA . ILE A 1 211 ? -0.734 0.178 -17.156 1.00 91.88 211 ILE A CA 1
ATOM 1747 C C . ILE A 1 211 ? 0.525 0.010 -16.314 1.00 91.88 211 ILE A C 1
ATOM 1749 O O . ILE A 1 211 ? 0.446 0.019 -15.083 1.00 91.88 211 ILE A O 1
ATOM 1753 N N . LEU A 1 212 ? 1.677 -0.111 -16.963 1.00 92.19 212 LEU A N 1
ATOM 1754 C CA . LEU A 1 212 ? 2.976 -0.016 -16.311 1.00 92.19 212 LEU A CA 1
ATOM 1755 C C . LEU A 1 212 ? 3.486 1.420 -16.428 1.00 92.19 212 LEU A C 1
ATOM 1757 O O . LEU A 1 212 ? 3.685 1.912 -17.531 1.00 92.19 212 LEU A O 1
ATOM 1761 N N . MET A 1 213 ? 3.694 2.085 -15.298 1.00 91.50 213 MET A N 1
ATOM 1762 C CA . MET A 1 213 ? 4.272 3.425 -15.222 1.00 91.50 213 MET A CA 1
ATOM 1763 C C . MET A 1 213 ? 5.664 3.329 -14.617 1.00 91.50 213 MET A C 1
ATOM 1765 O O . MET A 1 213 ? 5.841 2.627 -13.618 1.00 91.50 213 MET A O 1
ATOM 1769 N N . PHE A 1 214 ? 6.632 4.042 -15.175 1.00 89.81 214 PHE A N 1
ATOM 1770 C CA . PHE A 1 214 ? 7.952 4.140 -14.567 1.00 89.81 214 PHE A CA 1
ATOM 1771 C C . PHE A 1 214 ? 8.562 5.522 -14.741 1.00 89.81 214 PHE A C 1
ATOM 1773 O O . PHE A 1 214 ? 8.309 6.196 -15.738 1.00 89.81 214 PHE A O 1
ATOM 1780 N N . ASP A 1 215 ? 9.327 5.928 -13.732 1.00 87.56 215 ASP A N 1
ATOM 1781 C CA . ASP A 1 215 ? 10.004 7.221 -13.697 1.00 87.56 215 ASP A CA 1
ATOM 1782 C C . ASP A 1 215 ? 11.234 7.176 -12.776 1.00 87.56 215 ASP A C 1
ATOM 1784 O O . ASP A 1 215 ? 11.324 6.327 -11.877 1.00 87.56 215 ASP A O 1
ATOM 1788 N N . GLU A 1 216 ? 12.168 8.099 -12.991 1.00 85.94 216 GLU A N 1
ATOM 1789 C CA . GLU A 1 216 ? 13.351 8.295 -12.155 1.00 85.94 216 GLU A CA 1
ATOM 1790 C C . GLU A 1 216 ? 13.196 9.542 -11.279 1.00 85.94 216 GLU A C 1
ATOM 1792 O O . GLU A 1 216 ? 12.987 10.653 -11.757 1.00 85.94 216 GLU A O 1
ATOM 1797 N N . MET A 1 217 ? 13.353 9.378 -9.965 1.00 85.00 217 MET A N 1
ATOM 1798 C CA . MET A 1 217 ? 13.301 10.487 -9.012 1.00 85.00 217 MET A CA 1
ATOM 1799 C C . MET A 1 217 ? 14.671 10.771 -8.405 1.00 85.00 217 MET A C 1
ATOM 1801 O O . MET A 1 217 ? 15.342 9.876 -7.886 1.00 85.00 217 MET A O 1
ATOM 1805 N N . SER A 1 218 ? 15.077 12.042 -8.411 1.00 84.81 218 SER A N 1
ATOM 1806 C CA . SER A 1 218 ? 16.286 12.482 -7.716 1.00 84.81 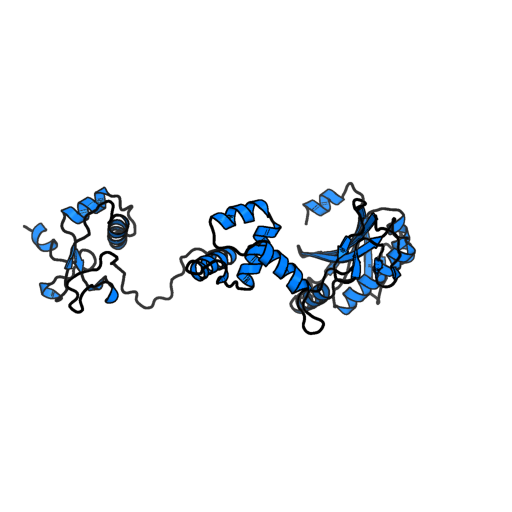218 SER A CA 1
ATOM 1807 C C . SER A 1 218 ? 16.090 12.407 -6.201 1.00 84.81 218 SER A C 1
ATOM 1809 O O . SER A 1 218 ? 15.147 12.982 -5.650 1.00 84.81 218 SER A O 1
ATOM 1811 N N . MET A 1 219 ? 17.012 11.754 -5.508 1.00 81.81 219 MET A N 1
ATOM 1812 C CA . MET A 1 219 ? 17.079 11.716 -4.053 1.00 81.81 219 MET A CA 1
ATOM 1813 C C . MET A 1 219 ? 18.078 12.759 -3.549 1.00 81.81 219 MET A C 1
ATOM 1815 O O . MET A 1 219 ? 19.100 13.036 -4.177 1.00 81.81 219 MET A O 1
ATOM 1819 N N . LYS A 1 220 ? 17.821 13.338 -2.371 1.00 73.12 220 LYS A N 1
ATOM 1820 C CA . LYS A 1 220 ? 18.824 14.189 -1.717 1.00 73.12 220 LYS A CA 1
ATOM 1821 C C . LYS A 1 220 ? 20.024 13.321 -1.352 1.00 73.12 220 LYS A C 1
ATOM 1823 O O . LYS A 1 220 ? 19.858 12.390 -0.567 1.00 73.12 220 LYS A O 1
ATOM 1828 N N . LYS A 1 221 ? 21.211 13.665 -1.863 1.00 63.88 221 LYS A N 1
ATOM 1829 C CA . LYS A 1 221 ? 22.481 13.048 -1.456 1.00 63.88 221 LYS A CA 1
ATOM 1830 C C . LYS A 1 221 ? 22.615 13.169 0.062 1.00 63.88 221 LYS A C 1
ATOM 1832 O O . LYS A 1 221 ? 22.868 14.252 0.587 1.00 63.88 221 LYS A O 1
ATOM 1837 N N . LYS A 1 222 ? 22.370 12.076 0.775 1.00 55.25 222 LYS A N 1
ATOM 1838 C CA . LYS A 1 222 ? 22.580 11.962 2.216 1.00 55.25 222 LYS A CA 1
ATOM 1839 C C . LYS A 1 222 ? 23.245 10.628 2.502 1.00 55.25 222 LYS A C 1
ATOM 1841 O O . LYS A 1 222 ? 23.029 9.659 1.786 1.00 55.25 222 LYS A O 1
ATOM 1846 N N . ASN A 1 223 ? 24.087 10.670 3.527 1.00 57.12 223 ASN A N 1
ATOM 1847 C CA . ASN A 1 223 ? 25.036 9.652 3.953 1.00 57.12 223 ASN A CA 1
ATOM 1848 C C . ASN A 1 223 ? 24.489 8.221 3.900 1.00 57.12 223 ASN A C 1
ATOM 1850 O O . ASN A 1 223 ? 23.317 7.979 4.185 1.00 57.12 223 ASN A O 1
ATOM 1854 N N . ILE A 1 224 ? 25.396 7.291 3.599 1.00 58.50 224 ILE A N 1
ATOM 1855 C CA . ILE A 1 224 ? 25.195 5.849 3.740 1.00 58.50 224 ILE A CA 1
ATOM 1856 C C . ILE A 1 224 ? 24.700 5.581 5.164 1.00 58.50 224 ILE A C 1
ATOM 1858 O O . ILE A 1 224 ? 25.375 5.932 6.135 1.00 58.50 224 ILE A O 1
ATOM 1862 N N . ASN A 1 225 ? 23.519 4.980 5.283 1.00 58.78 225 ASN A N 1
ATOM 1863 C CA . ASN A 1 225 ? 23.004 4.530 6.566 1.00 58.78 225 ASN A CA 1
ATOM 1864 C C . ASN A 1 225 ? 23.400 3.067 6.742 1.00 58.78 225 ASN A C 1
ATOM 1866 O O . ASN A 1 225 ? 23.073 2.212 5.921 1.00 58.78 225 ASN A O 1
ATOM 1870 N N . TYR A 1 226 ? 24.101 2.778 7.831 1.00 53.03 226 TYR A N 1
ATOM 1871 C CA . TYR A 1 226 ? 24.359 1.406 8.238 1.00 53.03 226 TYR A CA 1
ATOM 1872 C C . TYR A 1 226 ? 23.170 0.921 9.062 1.00 53.03 226 TYR A C 1
ATOM 1874 O O . TYR A 1 226 ? 22.971 1.368 10.192 1.00 53.03 226 TYR A O 1
ATOM 1882 N N . GLU A 1 227 ? 22.365 0.013 8.508 1.00 55.09 227 GLU A N 1
ATOM 1883 C CA . GLU A 1 227 ? 21.426 -0.747 9.328 1.00 55.09 227 GLU A CA 1
ATOM 1884 C C . GLU A 1 227 ? 22.191 -1.886 10.028 1.00 55.09 227 GLU A C 1
ATOM 1886 O O . GLU A 1 227 ? 23.106 -2.477 9.451 1.00 55.09 227 GLU A O 1
ATOM 1891 N N . CYS A 1 228 ? 21.828 -2.224 11.273 1.00 49.06 228 CYS A N 1
ATOM 1892 C CA . CYS A 1 228 ? 22.497 -3.243 12.106 1.00 49.06 228 CYS A CA 1
ATOM 1893 C C . CYS A 1 228 ? 22.473 -4.683 11.535 1.00 49.06 228 CYS A C 1
ATOM 1895 O O . CYS A 1 228 ? 22.798 -5.627 12.248 1.00 49.06 228 CYS A O 1
ATOM 1897 N N . LYS A 1 229 ? 22.082 -4.867 10.269 1.00 50.97 229 LYS A N 1
ATOM 1898 C CA . LYS A 1 229 ? 22.056 -6.137 9.531 1.00 50.97 229 LYS A CA 1
ATOM 1899 C C . LYS A 1 229 ? 23.193 -6.260 8.502 1.00 50.97 229 LYS A C 1
ATOM 1901 O O . LYS A 1 229 ? 23.077 -7.039 7.563 1.00 50.97 229 LYS A O 1
ATOM 1906 N N . CYS A 1 230 ? 24.272 -5.486 8.657 1.00 47.06 230 CYS A N 1
ATOM 1907 C CA . CYS A 1 230 ? 25.467 -5.521 7.797 1.00 47.06 230 CYS A CA 1
ATOM 1908 C C . CYS A 1 230 ? 25.217 -5.170 6.314 1.00 47.06 230 CYS A C 1
ATOM 1910 O O . CYS A 1 230 ? 26.060 -5.444 5.463 1.00 47.06 230 CYS A O 1
ATOM 1912 N N . LEU A 1 231 ? 24.090 -4.523 5.996 1.00 55.22 231 LEU A N 1
ATOM 1913 C CA . LEU A 1 231 ? 23.778 -4.014 4.662 1.00 55.22 231 LEU A CA 1
ATOM 1914 C C . LEU A 1 231 ? 23.948 -2.489 4.657 1.00 55.22 231 LEU A C 1
ATOM 1916 O O . LEU A 1 231 ? 23.245 -1.785 5.378 1.00 55.22 231 LEU A O 1
ATOM 1920 N N . ALA A 1 232 ? 24.879 -1.971 3.853 1.00 57.41 232 ALA A N 1
ATOM 1921 C CA . ALA A 1 232 ? 25.047 -0.527 3.685 1.00 57.41 232 ALA A CA 1
ATOM 1922 C C . ALA A 1 232 ? 23.894 0.042 2.837 1.00 57.41 232 ALA A C 1
ATOM 1924 O O . ALA A 1 232 ? 23.871 -0.144 1.626 1.00 57.41 232 ALA A O 1
ATOM 1925 N N . GLU A 1 233 ? 22.904 0.706 3.417 1.00 64.12 233 GLU A N 1
ATOM 1926 C CA . GLU A 1 233 ? 21.833 1.316 2.623 1.00 64.12 233 GLU A CA 1
ATOM 1927 C C . GLU A 1 233 ? 22.311 2.627 1.975 1.00 64.12 233 GLU A C 1
ATOM 1929 O O . GLU A 1 233 ? 23.096 3.375 2.560 1.00 64.12 233 GLU A O 1
ATOM 1934 N N . GLY A 1 234 ? 21.834 2.921 0.760 1.00 68.31 234 GLY A N 1
ATOM 1935 C CA . GLY A 1 234 ? 22.187 4.146 0.022 1.00 68.31 234 GLY A CA 1
ATOM 1936 C C . GLY A 1 234 ? 23.252 3.978 -1.067 1.00 68.31 234 GLY A C 1
ATOM 1937 O O . GLY A 1 234 ? 23.734 4.973 -1.607 1.00 68.31 234 GLY A O 1
ATOM 1938 N N . LEU A 1 235 ? 23.608 2.739 -1.413 1.00 76.75 235 LEU A N 1
ATOM 1939 C CA . LEU A 1 235 ? 24.452 2.427 -2.570 1.00 76.75 235 LEU A CA 1
ATOM 1940 C C . LEU A 1 235 ? 23.606 2.105 -3.809 1.00 76.75 235 LEU A C 1
ATOM 1942 O O . LEU A 1 235 ? 22.453 1.696 -3.690 1.00 76.75 235 LEU A O 1
ATOM 1946 N N . GLN A 1 236 ? 24.189 2.273 -4.994 1.00 81.81 236 GLN A N 1
ATOM 1947 C CA . GLN A 1 236 ? 23.567 1.886 -6.256 1.00 81.81 236 GLN A CA 1
ATOM 1948 C C . GLN A 1 236 ? 23.365 0.368 -6.310 1.00 81.81 236 GLN A C 1
ATOM 1950 O O . GLN A 1 236 ? 24.324 -0.399 -6.184 1.00 81.81 236 GLN A O 1
ATOM 1955 N N . ASP A 1 237 ? 22.124 -0.036 -6.564 1.00 80.50 237 ASP A N 1
ATOM 1956 C CA . ASP A 1 237 ? 21.671 -1.420 -6.600 1.00 80.50 237 ASP A CA 1
ATOM 1957 C C . ASP A 1 237 ? 20.586 -1.580 -7.680 1.00 80.50 237 ASP A C 1
ATOM 1959 O O . ASP A 1 237 ? 19.490 -1.012 -7.596 1.00 80.50 237 ASP A O 1
ATOM 1963 N N . HIS A 1 238 ? 20.930 -2.354 -8.713 1.00 77.88 238 HIS A N 1
ATOM 1964 C CA . HIS A 1 238 ? 20.067 -2.720 -9.837 1.00 77.88 238 HIS A CA 1
ATOM 1965 C C . HIS A 1 238 ? 19.630 -4.192 -9.760 1.00 77.88 238 HIS A C 1
ATOM 1967 O O . HIS A 1 238 ? 19.309 -4.806 -10.775 1.00 77.88 238 HIS A O 1
ATOM 1973 N N . SER A 1 239 ? 19.608 -4.774 -8.556 1.00 76.00 239 SER A N 1
ATOM 1974 C CA . SER A 1 239 ? 19.228 -6.162 -8.287 1.00 76.00 239 SER A CA 1
ATOM 1975 C C . SER A 1 239 ? 20.033 -7.176 -9.114 1.00 76.00 239 SER A C 1
ATOM 1977 O O . SER A 1 239 ? 21.165 -7.501 -8.762 1.00 76.00 239 SER A O 1
ATOM 1979 N N . THR A 1 240 ? 19.459 -7.698 -10.202 1.00 71.19 240 THR A N 1
ATOM 1980 C CA . THR A 1 240 ? 20.051 -8.732 -11.071 1.00 71.19 240 THR A CA 1
ATOM 1981 C C . THR A 1 240 ? 21.256 -8.213 -11.847 1.00 71.19 240 THR A C 1
ATOM 1983 O O . THR A 1 240 ? 22.161 -8.983 -12.152 1.00 71.19 240 THR A O 1
ATOM 1986 N N . GLN A 1 241 ? 21.311 -6.905 -12.112 1.00 72.06 241 GLN A N 1
ATOM 1987 C CA . GLN A 1 241 ? 22.424 -6.263 -12.818 1.00 72.06 241 GLN A CA 1
ATOM 1988 C C . GLN A 1 241 ? 23.586 -5.877 -11.892 1.00 72.06 241 GLN A C 1
ATOM 1990 O O . GLN A 1 241 ? 24.560 -5.262 -12.328 1.00 72.06 241 GLN A O 1
ATOM 1995 N N . GLY A 1 242 ? 23.494 -6.251 -10.616 1.00 75.56 242 GLY A N 1
ATOM 1996 C CA . GLY A 1 242 ? 24.549 -6.077 -9.636 1.00 75.56 242 GLY A CA 1
ATOM 1997 C C . GLY A 1 242 ? 24.458 -4.780 -8.840 1.00 75.56 242 GLY A C 1
ATOM 1998 O O . GLY A 1 242 ? 23.640 -3.885 -9.075 1.00 75.56 242 GLY A O 1
ATOM 1999 N N . ARG A 1 243 ? 25.341 -4.715 -7.847 1.00 79.19 243 ARG A N 1
ATOM 2000 C CA . ARG A 1 243 ? 25.459 -3.624 -6.889 1.00 79.19 243 ARG A CA 1
ATOM 2001 C C . ARG A 1 243 ? 26.843 -3.008 -7.001 1.00 79.19 243 ARG A C 1
ATOM 2003 O O . ARG A 1 243 ? 27.825 -3.721 -7.183 1.00 79.19 243 ARG A O 1
ATOM 2010 N N . SER A 1 244 ? 26.925 -1.690 -6.866 1.00 79.44 244 SER A N 1
ATOM 2011 C CA . SER A 1 244 ? 28.197 -0.962 -6.915 1.00 79.44 244 SER A CA 1
ATOM 2012 C C . SER A 1 244 ? 28.439 -0.179 -5.627 1.00 79.44 244 SER A C 1
ATOM 2014 O O . SER A 1 244 ? 27.498 0.147 -4.907 1.00 79.44 244 SER A O 1
ATOM 2016 N N . GLY A 1 245 ? 29.702 0.147 -5.341 1.00 78.06 245 GLY A N 1
ATOM 2017 C CA . GLY A 1 245 ? 30.094 0.985 -4.199 1.00 78.06 245 GLY A CA 1
ATOM 2018 C C . GLY A 1 245 ? 29.747 2.472 -4.350 1.00 78.06 245 GLY A C 1
ATOM 2019 O O . GLY A 1 245 ? 30.130 3.276 -3.505 1.00 78.06 245 GLY A O 1
ATOM 2020 N N . LEU A 1 246 ? 29.052 2.856 -5.425 1.00 82.00 246 LEU A N 1
ATOM 2021 C CA . LEU A 1 246 ? 28.670 4.238 -5.692 1.00 82.00 246 LEU A CA 1
ATOM 2022 C C . LEU A 1 246 ? 27.441 4.628 -4.872 1.00 82.00 246 LEU A C 1
ATOM 2024 O O . LEU A 1 246 ? 26.503 3.845 -4.731 1.00 82.00 246 LEU A O 1
ATOM 2028 N N . ILE A 1 247 ? 27.421 5.864 -4.374 1.00 82.06 247 ILE A N 1
ATOM 2029 C CA . ILE A 1 247 ? 26.276 6.414 -3.639 1.00 82.06 247 ILE A CA 1
ATOM 2030 C C . ILE A 1 247 ? 25.113 6.636 -4.611 1.00 82.06 247 ILE A C 1
ATOM 2032 O O . ILE A 1 247 ? 25.277 7.266 -5.658 1.00 82.06 247 ILE A O 1
ATOM 2036 N N . ALA A 1 248 ? 23.929 6.145 -4.252 1.00 82.88 248 ALA A N 1
ATOM 2037 C CA . ALA A 1 248 ? 22.720 6.342 -5.035 1.00 82.88 248 ALA A CA 1
ATOM 2038 C C . ALA A 1 248 ? 22.235 7.798 -4.951 1.00 82.88 248 ALA A C 1
ATOM 2040 O O . ALA A 1 248 ? 22.031 8.336 -3.862 1.00 82.88 248 ALA A O 1
ATOM 2041 N N . SER A 1 249 ? 22.010 8.422 -6.107 1.00 84.44 249 SER A N 1
ATOM 2042 C CA . SER A 1 249 ? 21.431 9.771 -6.216 1.00 84.44 249 SER A CA 1
ATOM 2043 C C . SER A 1 249 ? 20.037 9.762 -6.838 1.00 84.44 249 SER A C 1
ATOM 2045 O O . SER A 1 249 ? 19.311 10.741 -6.699 1.00 84.44 249 SER A O 1
ATOM 2047 N N . TYR A 1 250 ? 19.646 8.669 -7.492 1.00 85.88 250 TYR A N 1
ATOM 2048 C CA . TYR A 1 250 ? 18.367 8.519 -8.175 1.00 85.88 250 TYR A CA 1
ATOM 2049 C C . TYR A 1 250 ? 17.694 7.212 -7.766 1.00 85.88 250 TYR A C 1
ATOM 2051 O O . TYR A 1 250 ? 18.367 6.215 -7.489 1.00 85.88 250 TYR A O 1
ATOM 2059 N N . ALA A 1 251 ? 16.366 7.220 -7.721 1.00 86.38 251 ALA A N 1
ATOM 2060 C CA . ALA A 1 251 ? 15.557 6.023 -7.560 1.00 86.38 251 ALA A CA 1
ATOM 2061 C C . ALA A 1 251 ? 14.691 5.828 -8.805 1.00 86.38 251 ALA A C 1
ATOM 2063 O O . ALA A 1 251 ? 13.879 6.689 -9.132 1.00 86.38 251 ALA A O 1
ATOM 2064 N N . LEU A 1 252 ? 14.860 4.696 -9.480 1.00 87.31 252 LEU A N 1
ATOM 2065 C CA . LEU A 1 252 ? 14.000 4.265 -10.576 1.00 87.31 252 LEU A CA 1
ATOM 2066 C C . LEU A 1 252 ? 12.825 3.493 -9.987 1.00 87.31 252 LEU A C 1
ATOM 2068 O O . LEU A 1 252 ? 13.024 2.547 -9.225 1.00 87.31 252 LEU A O 1
ATOM 2072 N N . VAL A 1 253 ? 11.604 3.887 -10.326 1.00 87.94 253 VAL A N 1
ATOM 2073 C CA . VAL A 1 253 ? 10.386 3.400 -9.677 1.00 87.94 253 VAL A CA 1
ATOM 2074 C C . VAL A 1 253 ? 9.424 2.847 -10.719 1.00 87.94 253 VAL A C 1
ATOM 2076 O O . VAL A 1 253 ? 9.094 3.534 -11.675 1.00 87.94 253 VAL A O 1
ATOM 2079 N N . PHE A 1 254 ? 8.924 1.630 -10.499 1.00 89.31 254 PHE A N 1
ATOM 2080 C CA . PHE A 1 254 ? 7.917 0.973 -11.333 1.00 89.31 254 PHE A CA 1
ATOM 2081 C C . PHE A 1 254 ? 6.598 0.833 -10.577 1.00 89.31 254 PHE A C 1
ATOM 2083 O O . PHE A 1 254 ? 6.519 0.176 -9.532 1.00 89.31 254 PHE A O 1
ATOM 2090 N N . MET A 1 255 ? 5.535 1.405 -11.129 1.00 89.94 255 MET A N 1
ATOM 2091 C CA . MET A 1 255 ? 4.184 1.377 -10.581 1.00 89.94 255 MET A CA 1
ATOM 2092 C C . MET A 1 255 ? 3.212 0.721 -11.555 1.00 89.94 255 MET A C 1
ATOM 2094 O O . MET A 1 255 ? 3.287 0.917 -12.763 1.00 89.94 255 MET A O 1
ATOM 2098 N N . ILE A 1 256 ? 2.249 -0.023 -11.019 1.00 89.81 256 ILE A N 1
ATOM 2099 C CA . ILE A 1 256 ? 1.120 -0.540 -11.789 1.00 89.81 256 ILE A CA 1
ATOM 2100 C C . ILE A 1 256 ? -0.115 0.328 -11.551 1.00 89.81 256 ILE A C 1
ATOM 2102 O O . ILE A 1 256 ? -0.439 0.653 -10.406 1.00 89.81 256 ILE A O 1
ATOM 2106 N N . GLY A 1 257 ? -0.807 0.685 -12.629 1.00 89.62 257 GLY A N 1
ATOM 2107 C CA . GLY A 1 257 ? -2.096 1.373 -12.626 1.00 89.62 257 GLY A CA 1
ATOM 2108 C C . GLY A 1 257 ? -3.185 0.497 -13.241 1.00 89.62 257 GLY A C 1
ATOM 2109 O O . GLY A 1 257 ? -2.933 -0.220 -14.201 1.00 89.62 257 GLY A O 1
ATOM 2110 N N . GLY A 1 258 ? -4.404 0.518 -12.710 1.00 88.12 258 GLY A N 1
ATOM 2111 C CA . GLY A 1 258 ? -5.547 -0.103 -13.384 1.00 88.12 258 GLY A CA 1
ATOM 2112 C C . GLY A 1 258 ? -6.132 0.818 -14.456 1.00 88.12 258 GLY A C 1
ATOM 2113 O O . GLY A 1 258 ? -6.345 1.993 -14.184 1.00 88.12 258 GLY A O 1
ATOM 2114 N N . ILE A 1 259 ? -6.463 0.293 -15.643 1.00 86.75 259 ILE A N 1
ATOM 2115 C CA . ILE A 1 259 ? -7.137 1.096 -16.688 1.00 86.75 259 ILE A CA 1
ATOM 2116 C C . ILE A 1 259 ? -8.580 1.394 -16.277 1.00 86.75 259 ILE A C 1
ATOM 2118 O O . ILE A 1 259 ? -9.020 2.535 -16.214 1.00 86.75 259 ILE A O 1
ATOM 2122 N N . ARG A 1 260 ? -9.329 0.339 -15.944 1.00 83.75 260 ARG A N 1
ATOM 2123 C CA . ARG A 1 260 ? -10.730 0.437 -15.499 1.00 83.75 260 ARG A CA 1
ATOM 2124 C C . ARG A 1 260 ? -10.873 0.559 -13.981 1.00 83.75 260 ARG A C 1
ATOM 2126 O O . ARG A 1 260 ? -11.985 0.574 -13.462 1.00 83.75 260 ARG A O 1
ATOM 2133 N N . LYS A 1 261 ? -9.759 0.568 -13.244 1.00 80.12 261 LYS A N 1
ATOM 2134 C CA . LYS A 1 261 ? -9.738 0.451 -11.780 1.00 80.12 261 LYS A CA 1
ATOM 2135 C C . LYS A 1 261 ? -8.886 1.559 -11.184 1.00 80.12 261 LYS A C 1
ATOM 2137 O O . LYS A 1 261 ? -7.738 1.724 -11.572 1.00 80.12 261 LYS A O 1
ATOM 2142 N N . LYS A 1 262 ? -9.401 2.219 -10.147 1.00 80.56 262 LYS A N 1
ATOM 2143 C CA . LYS A 1 262 ? -8.660 3.208 -9.349 1.00 80.56 262 LYS A CA 1
ATOM 2144 C C . LYS A 1 262 ? -7.673 2.533 -8.392 1.00 80.56 262 LYS A C 1
ATOM 2146 O O . LYS A 1 262 ? -7.808 2.612 -7.174 1.00 80.56 262 LYS A O 1
ATOM 2151 N N . VAL A 1 263 ? -6.721 1.791 -8.950 1.00 82.19 263 VAL A N 1
ATOM 2152 C CA . VAL A 1 263 ? -5.667 1.090 -8.212 1.00 82.19 263 VAL A CA 1
ATOM 2153 C C . VAL A 1 263 ? -4.330 1.559 -8.758 1.00 82.19 263 VAL A C 1
ATOM 2155 O O . VAL A 1 263 ? -4.085 1.435 -9.954 1.00 82.19 263 VAL A O 1
ATOM 2158 N N . LYS A 1 264 ? -3.477 2.078 -7.873 1.00 85.50 264 LYS A N 1
ATOM 2159 C CA . LYS A 1 264 ? -2.079 2.415 -8.145 1.00 85.50 264 LYS A CA 1
ATOM 2160 C C . LYS A 1 264 ? -1.231 1.749 -7.068 1.00 85.50 264 LYS A C 1
ATOM 2162 O O . LYS A 1 264 ? -1.522 1.918 -5.884 1.00 85.50 264 LYS A O 1
ATOM 2167 N N . GLN A 1 265 ? -0.233 0.964 -7.456 1.00 84.38 265 GLN A N 1
ATOM 2168 C CA . GLN A 1 265 ? 0.618 0.249 -6.507 1.00 84.38 265 GLN A CA 1
ATOM 2169 C C . GLN A 1 265 ? 2.073 0.270 -6.970 1.00 84.38 265 GLN A C 1
ATOM 2171 O O . GLN A 1 265 ? 2.360 0.049 -8.142 1.00 84.38 265 GLN A O 1
ATOM 2176 N N . LEU A 1 266 ? 2.987 0.514 -6.032 1.00 84.88 266 LEU A N 1
ATOM 2177 C CA . LEU A 1 266 ? 4.425 0.390 -6.254 1.00 84.88 266 LEU A CA 1
ATOM 2178 C C . LEU A 1 266 ? 4.820 -1.088 -6.328 1.00 84.88 266 LEU A C 1
ATOM 2180 O O . LEU A 1 266 ? 4.449 -1.857 -5.436 1.00 84.88 266 LEU A O 1
ATOM 2184 N N . ILE A 1 267 ? 5.578 -1.458 -7.360 1.00 85.75 267 ILE A N 1
ATOM 2185 C CA . ILE A 1 267 ? 5.930 -2.850 -7.665 1.00 85.75 267 ILE A CA 1
ATOM 2186 C C . ILE A 1 267 ? 7.424 -3.102 -7.556 1.00 85.75 267 ILE A C 1
ATOM 2188 O O . ILE A 1 267 ? 7.828 -4.080 -6.930 1.00 85.75 267 ILE A O 1
ATOM 2192 N N . ALA A 1 268 ? 8.234 -2.224 -8.131 1.00 85.75 268 ALA A N 1
ATOM 2193 C CA . ALA A 1 268 ? 9.681 -2.338 -8.091 1.00 85.75 268 ALA A CA 1
ATOM 2194 C C . ALA A 1 268 ? 10.297 -0.960 -7.880 1.00 85.75 268 ALA A C 1
ATOM 2196 O O . ALA A 1 268 ? 9.738 0.055 -8.298 1.00 85.75 268 ALA A O 1
ATOM 2197 N N . HIS A 1 269 ? 11.444 -0.936 -7.215 1.00 85.56 269 HIS A N 1
ATOM 2198 C CA . HIS A 1 269 ? 12.279 0.248 -7.132 1.00 85.56 269 HIS A CA 1
ATOM 2199 C C . HIS A 1 269 ? 13.748 -0.168 -7.147 1.00 85.56 269 HIS A C 1
ATOM 2201 O O . HIS A 1 269 ? 14.109 -1.203 -6.585 1.00 85.56 269 HIS A O 1
ATOM 2207 N N . TYR A 1 270 ? 14.566 0.644 -7.801 1.00 85.75 270 TYR A N 1
ATOM 2208 C CA . TYR A 1 270 ? 15.997 0.435 -7.976 1.00 85.75 270 TYR A CA 1
ATOM 2209 C C . TYR A 1 270 ? 16.733 1.728 -7.656 1.00 85.75 270 TYR A C 1
ATOM 2211 O O . TYR A 1 270 ? 16.169 2.814 -7.800 1.00 85.75 270 TYR A O 1
ATOM 2219 N N . PHE A 1 271 ? 17.990 1.624 -7.240 1.00 85.44 271 PHE A N 1
ATOM 2220 C CA . PHE A 1 271 ? 18.791 2.785 -6.877 1.00 85.44 271 PHE A CA 1
ATOM 2221 C C . PHE A 1 271 ? 19.970 2.947 -7.827 1.00 85.44 271 PHE A C 1
ATOM 2223 O O . PHE A 1 271 ? 20.759 2.026 -8.016 1.00 85.44 271 PHE A O 1
ATOM 2230 N N . SER A 1 272 ? 20.122 4.146 -8.379 1.00 84.06 272 SER A N 1
ATOM 2231 C CA . SER A 1 272 ? 21.161 4.488 -9.350 1.00 84.06 272 SER A CA 1
ATOM 2232 C C . SER A 1 272 ? 22.008 5.652 -8.834 1.00 84.06 272 SER A C 1
ATOM 2234 O O . SER A 1 272 ? 21.496 6.575 -8.198 1.00 84.06 272 SER A O 1
ATOM 2236 N N . SER A 1 273 ? 23.318 5.644 -9.097 1.00 83.62 273 SER A N 1
ATOM 2237 C CA . SER A 1 273 ? 24.187 6.787 -8.768 1.00 83.62 273 SER A CA 1
ATOM 2238 C C . SER A 1 273 ? 23.995 7.970 -9.726 1.00 83.62 273 SER A C 1
ATOM 2240 O O . SER A 1 273 ? 24.053 9.118 -9.289 1.00 83.62 273 SER A O 1
ATOM 2242 N N . GLY A 1 274 ? 23.692 7.688 -10.995 1.00 81.00 274 GLY A N 1
ATOM 2243 C CA . GLY A 1 274 ? 23.271 8.635 -12.033 1.00 81.00 274 GLY A CA 1
ATOM 2244 C C . GLY A 1 274 ? 22.001 8.154 -12.742 1.00 81.00 274 GLY A C 1
ATOM 2245 O O . GLY A 1 274 ? 21.383 7.196 -12.283 1.00 81.00 274 GLY A O 1
ATOM 2246 N N . PHE A 1 275 ? 21.633 8.789 -13.857 1.00 76.00 275 PHE A N 1
ATOM 2247 C CA . PHE A 1 275 ? 20.547 8.306 -14.719 1.00 76.00 275 PHE A CA 1
ATOM 2248 C C . PHE A 1 275 ? 20.841 6.879 -15.202 1.00 76.00 275 PHE A C 1
ATOM 2250 O O . PHE A 1 275 ? 21.991 6.566 -15.539 1.00 76.00 275 PHE A O 1
ATOM 2257 N N . ALA A 1 276 ? 19.836 5.998 -15.213 1.00 78.25 276 ALA A N 1
ATOM 2258 C CA . ALA A 1 276 ? 20.019 4.660 -15.766 1.00 78.25 276 ALA A CA 1
ATOM 2259 C C . ALA A 1 276 ? 20.381 4.742 -17.257 1.00 78.25 276 ALA A C 1
ATOM 2261 O O . ALA A 1 276 ? 19.899 5.600 -17.990 1.00 78.25 276 ALA A O 1
ATOM 2262 N N . THR A 1 277 ? 21.240 3.842 -17.737 1.00 84.62 277 THR A N 1
ATOM 2263 C CA . THR A 1 277 ? 21.483 3.744 -19.180 1.00 84.62 277 THR A CA 1
ATOM 2264 C C . THR A 1 277 ? 20.281 3.095 -19.861 1.00 84.62 277 THR A C 1
ATOM 2266 O O . THR A 1 277 ? 19.622 2.227 -19.282 1.00 84.62 277 THR A O 1
ATOM 2269 N N . ALA A 1 278 ? 20.014 3.482 -21.110 1.00 87.06 278 ALA A N 1
ATOM 2270 C CA . ALA A 1 278 ? 18.884 2.959 -21.877 1.00 87.06 278 ALA A CA 1
ATOM 2271 C C . ALA A 1 278 ? 18.900 1.419 -21.975 1.00 87.06 278 ALA A C 1
ATOM 2273 O O . ALA A 1 278 ? 17.857 0.782 -21.842 1.00 87.06 278 ALA A O 1
ATOM 2274 N N . ASP A 1 279 ? 20.085 0.817 -22.119 1.00 87.75 279 ASP A N 1
ATOM 2275 C CA . ASP A 1 279 ? 20.255 -0.640 -22.177 1.00 87.75 279 ASP A CA 1
ATOM 2276 C C . ASP A 1 279 ? 19.848 -1.317 -20.861 1.00 87.75 279 ASP A C 1
ATOM 2278 O O . ASP A 1 279 ? 19.126 -2.316 -20.856 1.00 87.75 279 ASP A O 1
ATOM 2282 N N . ARG A 1 280 ? 20.265 -0.743 -19.723 1.00 86.94 280 ARG A N 1
ATOM 2283 C CA . ARG A 1 280 ? 19.921 -1.265 -18.394 1.00 86.94 280 ARG A CA 1
ATOM 2284 C C . ARG A 1 280 ? 18.432 -1.145 -18.125 1.00 86.94 280 ARG A C 1
ATOM 2286 O O . ARG A 1 280 ? 17.826 -2.104 -17.649 1.00 86.94 280 ARG A O 1
ATOM 2293 N N . LEU A 1 281 ? 17.846 0.001 -18.464 1.00 89.62 281 LEU A N 1
ATOM 2294 C CA . LEU A 1 281 ? 16.419 0.246 -18.310 1.00 89.62 281 LEU A CA 1
ATOM 2295 C C . LEU A 1 281 ? 15.586 -0.732 -19.152 1.00 89.62 281 LEU A C 1
ATOM 2297 O O . LEU A 1 281 ? 14.629 -1.307 -18.639 1.00 89.62 281 LEU A O 1
ATOM 2301 N N . ALA A 1 282 ? 15.978 -0.989 -20.404 1.00 90.31 282 ALA A N 1
ATOM 2302 C CA . ALA A 1 282 ? 15.303 -1.955 -21.270 1.00 90.31 282 ALA A CA 1
ATOM 2303 C C . ALA A 1 282 ? 15.288 -3.373 -20.666 1.00 90.31 282 ALA A C 1
ATOM 2305 O O . ALA A 1 282 ? 14.260 -4.056 -20.699 1.00 90.31 282 ALA A O 1
ATOM 2306 N N . VAL A 1 283 ? 16.401 -3.810 -20.067 1.00 90.38 283 VAL A N 1
ATOM 2307 C CA . VAL A 1 283 ? 16.472 -5.103 -19.366 1.00 90.38 283 VAL A CA 1
ATOM 2308 C C . VAL A 1 283 ? 15.558 -5.116 -18.134 1.00 90.38 283 VAL A C 1
ATOM 2310 O O . VAL A 1 283 ? 14.787 -6.059 -17.974 1.00 90.38 283 VAL A O 1
ATOM 2313 N N . LEU A 1 284 ? 15.567 -4.062 -17.310 1.00 89.00 284 LEU A N 1
ATOM 2314 C CA . LEU A 1 284 ? 14.697 -3.972 -16.127 1.00 89.00 284 LEU A CA 1
ATOM 2315 C C . LEU A 1 284 ? 13.206 -3.985 -16.500 1.00 89.00 284 LEU A C 1
ATOM 2317 O O . LEU A 1 284 ? 12.414 -4.669 -15.852 1.00 89.00 284 LEU A O 1
ATOM 2321 N N . ILE A 1 285 ? 12.817 -3.286 -17.572 1.00 90.38 285 ILE A N 1
ATOM 2322 C CA . ILE A 1 285 ? 11.440 -3.307 -18.089 1.00 90.38 285 ILE A CA 1
ATOM 2323 C C . ILE A 1 285 ? 11.043 -4.736 -18.485 1.00 90.38 285 ILE A C 1
ATOM 2325 O O . ILE A 1 285 ? 9.979 -5.205 -18.078 1.00 90.38 285 ILE A O 1
ATOM 2329 N N . LYS A 1 286 ? 11.900 -5.454 -19.225 1.00 89.88 286 LYS A N 1
ATOM 2330 C CA . LYS A 1 286 ? 11.656 -6.856 -19.615 1.00 89.88 286 LYS A CA 1
ATOM 2331 C C . LYS A 1 286 ? 11.488 -7.770 -18.401 1.00 89.88 286 LYS A C 1
ATOM 2333 O O . LYS A 1 286 ? 10.554 -8.570 -18.373 1.00 89.88 286 LYS A O 1
ATOM 2338 N N . GLU A 1 287 ? 12.350 -7.641 -17.394 1.00 88.69 287 GLU A N 1
ATOM 2339 C CA . GLU A 1 287 ? 12.266 -8.431 -16.160 1.00 88.69 287 GLU A CA 1
ATOM 2340 C C . GLU A 1 287 ? 10.947 -8.186 -15.416 1.00 88.69 287 GLU A C 1
ATOM 2342 O O . GLU A 1 287 ? 10.255 -9.133 -15.036 1.00 88.69 287 GLU A O 1
ATOM 2347 N N . VAL A 1 288 ? 10.567 -6.918 -15.243 1.00 89.00 288 VAL A N 1
ATOM 2348 C CA . VAL A 1 288 ? 9.323 -6.525 -14.570 1.00 89.00 288 VAL A CA 1
ATOM 2349 C C . VAL A 1 288 ? 8.098 -7.051 -15.330 1.00 89.00 288 VAL A C 1
ATOM 2351 O O . VAL A 1 288 ? 7.192 -7.621 -14.716 1.00 89.00 288 VAL A O 1
ATOM 2354 N N . LEU A 1 289 ? 8.077 -6.917 -16.659 1.00 90.00 289 LEU A N 1
ATOM 2355 C CA . LEU A 1 289 ? 7.000 -7.431 -17.511 1.00 90.00 289 LEU A CA 1
ATOM 2356 C C . LEU A 1 289 ? 6.869 -8.953 -17.421 1.00 90.00 289 LEU A C 1
ATOM 2358 O O . LEU A 1 289 ? 5.762 -9.460 -17.232 1.00 90.00 289 LEU A O 1
ATOM 2362 N N . HIS A 1 290 ? 7.986 -9.681 -17.462 1.00 88.75 290 HIS A N 1
ATOM 2363 C CA . HIS A 1 290 ? 7.981 -11.135 -17.321 1.00 88.75 290 HIS A CA 1
ATOM 2364 C C . HIS A 1 290 ? 7.370 -11.584 -15.980 1.00 88.75 290 HIS A C 1
ATOM 2366 O O . HIS A 1 290 ? 6.571 -12.523 -15.933 1.00 88.75 290 HIS A O 1
ATOM 2372 N N . GLN A 1 291 ? 7.648 -10.873 -14.880 1.00 86.50 291 GLN A N 1
ATOM 2373 C CA . GLN A 1 291 ? 7.034 -11.178 -13.580 1.00 86.50 291 GLN A CA 1
ATOM 2374 C C . GLN A 1 291 ? 5.525 -10.915 -13.553 1.00 86.50 291 GLN A C 1
ATOM 2376 O O . GLN A 1 291 ? 4.778 -11.679 -12.933 1.00 86.50 291 GLN A O 1
ATOM 2381 N N . PHE A 1 292 ? 5.043 -9.879 -14.245 1.00 88.06 292 PHE A N 1
ATOM 2382 C CA . PHE A 1 292 ? 3.603 -9.651 -14.388 1.00 88.06 292 PHE A CA 1
ATOM 2383 C C . PHE A 1 292 ? 2.921 -10.782 -15.154 1.00 88.06 292 PHE A C 1
ATOM 2385 O O . PHE A 1 292 ? 1.887 -11.279 -14.696 1.00 88.06 292 PHE A O 1
ATOM 2392 N N . TYR A 1 293 ? 3.514 -11.243 -16.256 1.00 87.00 293 TYR A N 1
ATOM 2393 C CA . TYR A 1 293 ? 2.957 -12.346 -17.037 1.00 87.00 293 TYR A CA 1
ATOM 2394 C C . TYR A 1 293 ? 2.969 -13.662 -16.261 1.00 87.00 293 TYR A C 1
ATOM 2396 O O . TYR A 1 293 ? 1.936 -14.331 -16.189 1.00 87.00 293 TYR A O 1
ATOM 2404 N N . LYS A 1 294 ? 4.052 -13.962 -15.535 1.00 86.62 294 LYS A N 1
ATOM 2405 C CA . LYS A 1 294 ? 4.106 -15.090 -14.590 1.00 86.62 294 LYS A CA 1
ATOM 2406 C C . LYS A 1 294 ? 3.027 -14.997 -13.504 1.00 86.62 294 LYS A C 1
ATOM 2408 O O . LYS A 1 294 ? 2.495 -16.015 -13.047 1.00 86.62 294 LYS A O 1
ATOM 2413 N N . ALA A 1 295 ? 2.674 -13.790 -13.067 1.00 84.00 295 ALA A N 1
ATOM 2414 C CA . ALA A 1 295 ? 1.603 -13.564 -12.100 1.00 84.00 295 ALA A CA 1
ATOM 2415 C C . ALA A 1 295 ? 0.186 -13.652 -12.705 1.00 84.00 295 ALA A C 1
ATOM 2417 O O . ALA A 1 295 ? -0.777 -13.704 -11.939 1.00 84.00 295 ALA A O 1
ATOM 2418 N N . GLY A 1 296 ? 0.052 -13.711 -14.035 1.00 85.88 296 GLY A N 1
ATOM 2419 C CA . GLY A 1 296 ? -1.229 -13.700 -14.751 1.00 85.88 296 GLY A CA 1
ATOM 2420 C C . GLY A 1 296 ? -1.817 -12.299 -14.954 1.00 85.88 296 GLY A C 1
ATOM 2421 O O . GLY A 1 296 ? -2.994 -12.165 -15.280 1.00 85.88 296 GLY A O 1
ATOM 2422 N N . VAL A 1 297 ? -1.026 -11.245 -14.744 1.00 86.56 297 VAL A N 1
ATOM 2423 C CA . VAL A 1 297 ? -1.446 -9.848 -14.906 1.00 86.56 297 VAL A CA 1
ATOM 2424 C C . VAL A 1 297 ? -1.245 -9.433 -16.364 1.00 86.56 297 VAL A C 1
ATOM 2426 O O . VAL A 1 297 ? -0.154 -9.588 -16.906 1.00 86.56 297 VAL A O 1
ATOM 2429 N N . ASN A 1 298 ? -2.282 -8.887 -17.007 1.00 88.56 298 ASN A N 1
ATOM 2430 C CA . ASN A 1 298 ? -2.164 -8.385 -18.374 1.00 88.56 298 ASN A CA 1
ATOM 2431 C C . ASN A 1 298 ? -1.799 -6.893 -18.384 1.00 88.56 298 ASN A C 1
ATOM 2433 O O . ASN A 1 298 ? -2.603 -6.049 -17.978 1.00 88.56 298 ASN A O 1
ATOM 2437 N N . ILE A 1 299 ? -0.596 -6.578 -18.861 1.00 90.75 299 ILE A N 1
ATOM 2438 C CA . ILE A 1 299 ? -0.151 -5.203 -19.102 1.00 90.75 299 ILE A CA 1
ATOM 2439 C C . ILE A 1 299 ? -0.497 -4.833 -20.545 1.00 90.75 299 ILE A C 1
ATOM 2441 O O . ILE A 1 299 ? -0.021 -5.482 -21.472 1.00 90.75 299 ILE A O 1
ATOM 2445 N N . ALA A 1 300 ? -1.337 -3.813 -20.720 1.00 90.12 300 ALA A N 1
ATOM 2446 C CA . ALA A 1 300 ? -1.779 -3.351 -22.037 1.00 90.12 300 ALA A CA 1
ATOM 2447 C C . ALA A 1 300 ? -0.989 -2.129 -22.523 1.00 90.12 300 ALA A C 1
ATOM 2449 O O . ALA A 1 300 ? -0.779 -1.972 -23.724 1.00 90.12 300 ALA A O 1
ATOM 2450 N N . VAL A 1 301 ? -0.552 -1.269 -21.596 1.00 91.06 301 VAL A N 1
ATOM 2451 C CA . VAL A 1 301 ? 0.105 0.004 -21.914 1.00 91.06 301 VAL A CA 1
ATOM 2452 C C . VAL A 1 301 ? 1.299 0.231 -20.991 1.00 91.06 301 VAL A C 1
ATOM 24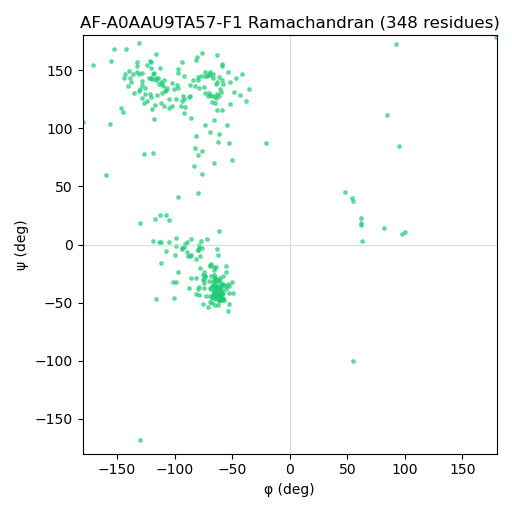54 O O . VAL A 1 301 ? 1.210 -0.028 -19.790 1.00 91.06 301 VAL A O 1
ATOM 2457 N N . THR A 1 302 ? 2.397 0.753 -21.527 1.00 91.81 302 THR A N 1
ATOM 2458 C CA . THR A 1 302 ? 3.503 1.327 -20.753 1.00 91.81 302 THR A CA 1
ATOM 2459 C C . THR A 1 302 ? 3.511 2.840 -20.903 1.00 91.81 302 THR A C 1
ATOM 2461 O O . THR A 1 302 ? 3.439 3.343 -22.023 1.00 91.81 302 THR A O 1
ATOM 2464 N N . VAL A 1 303 ? 3.622 3.557 -19.789 1.00 90.25 303 VAL A N 1
ATOM 2465 C CA . VAL A 1 303 ? 3.653 5.019 -19.735 1.00 90.25 303 VAL A CA 1
ATOM 2466 C C . VAL A 1 303 ? 4.965 5.465 -19.106 1.00 90.25 303 VAL A C 1
ATOM 2468 O O . VAL A 1 303 ? 5.296 5.039 -17.998 1.00 90.25 303 VAL A O 1
ATOM 2471 N N . CYS A 1 304 ? 5.686 6.350 -19.785 1.00 87.44 304 CYS A N 1
ATOM 2472 C CA . CYS A 1 304 ? 6.871 6.994 -19.227 1.00 87.44 304 CYS A CA 1
ATOM 2473 C C . CYS A 1 304 ? 6.975 8.455 -19.663 1.00 87.44 304 CYS A C 1
ATOM 2475 O O . CYS A 1 304 ? 6.240 8.935 -20.539 1.00 87.44 304 CYS A O 1
ATOM 2477 N N . TYR A 1 305 ? 7.886 9.172 -19.014 1.00 83.62 305 TYR A N 1
ATOM 2478 C CA . TYR A 1 305 ? 8.210 10.538 -19.382 1.00 83.62 305 TYR A CA 1
ATOM 2479 C C . TYR A 1 305 ? 9.004 10.577 -20.696 1.00 83.62 305 TYR A C 1
ATOM 2481 O O . TYR A 1 305 ? 9.794 9.673 -20.985 1.00 83.62 305 TYR A O 1
ATOM 2489 N N . MET A 1 306 ? 8.771 11.617 -21.501 1.00 77.50 306 MET A N 1
ATOM 2490 C CA . MET A 1 306 ? 9.489 11.857 -22.751 1.00 77.50 306 MET A CA 1
ATOM 2491 C C . MET A 1 306 ? 10.895 12.407 -22.473 1.00 77.50 306 MET A C 1
ATOM 2493 O O . MET A 1 306 ? 11.147 13.607 -22.568 1.00 77.50 306 MET A O 1
ATOM 2497 N N . ASP A 1 307 ? 11.823 11.516 -22.142 1.00 80.44 307 ASP A N 1
ATOM 2498 C CA . ASP A 1 307 ? 13.257 11.790 -22.100 1.00 80.44 307 ASP A CA 1
ATOM 2499 C C . ASP A 1 307 ? 14.013 10.945 -23.145 1.00 80.44 307 ASP A C 1
ATOM 2501 O O . ASP A 1 307 ? 13.509 9.967 -23.711 1.00 80.44 307 ASP A O 1
ATOM 2505 N N . GLY A 1 308 ? 15.256 11.340 -23.434 1.00 83.19 308 GLY A N 1
ATOM 2506 C CA . GLY A 1 308 ? 16.087 10.629 -24.408 1.00 83.19 308 GLY A CA 1
ATOM 2507 C C . GLY A 1 308 ? 16.434 9.200 -23.973 1.00 83.19 308 GLY A C 1
ATOM 2508 O O . GLY A 1 308 ? 16.603 8.323 -24.819 1.00 83.19 308 GLY A O 1
ATOM 2509 N N . VAL A 1 309 ? 16.514 8.950 -22.663 1.00 86.56 309 VAL A N 1
ATOM 2510 C CA . VAL A 1 309 ? 16.869 7.641 -22.100 1.00 86.56 309 VAL A CA 1
ATOM 2511 C C . VAL A 1 309 ? 15.708 6.655 -22.215 1.00 86.56 309 VAL A C 1
ATOM 2513 O O . VAL A 1 309 ? 15.914 5.570 -22.761 1.00 86.56 309 VAL A O 1
ATOM 2516 N N . ASN A 1 310 ? 14.497 7.015 -21.775 1.00 87.06 310 ASN A N 1
ATOM 2517 C CA . ASN A 1 310 ? 13.320 6.153 -21.892 1.00 87.06 310 ASN A CA 1
ATOM 2518 C C . ASN A 1 310 ? 12.956 5.948 -23.361 1.00 87.06 310 ASN A C 1
ATOM 2520 O O . ASN A 1 310 ? 12.681 4.818 -23.762 1.00 87.06 310 ASN A O 1
ATOM 2524 N N . GLY A 1 311 ? 13.021 7.002 -24.184 1.00 85.75 311 GLY A N 1
ATOM 2525 C CA . GLY A 1 311 ? 12.792 6.893 -25.626 1.00 85.75 311 GLY A CA 1
ATOM 2526 C C . GLY A 1 311 ? 13.736 5.883 -26.285 1.00 85.75 311 GLY A C 1
ATOM 2527 O O . GLY A 1 311 ? 13.292 4.978 -26.995 1.00 85.75 311 GLY A O 1
ATOM 2528 N N . ARG A 1 312 ? 15.039 5.961 -25.979 1.00 88.06 312 ARG A N 1
ATOM 2529 C CA . ARG A 1 312 ? 16.030 4.996 -26.474 1.00 88.06 312 ARG A CA 1
ATOM 2530 C C . ARG A 1 312 ? 15.805 3.593 -25.910 1.00 88.06 312 ARG A C 1
ATOM 2532 O O . ARG A 1 312 ? 15.915 2.629 -26.660 1.00 88.06 312 ARG A O 1
ATOM 2539 N N . ALA A 1 313 ? 15.462 3.458 -24.629 1.00 89.81 313 ALA A N 1
ATOM 2540 C CA . ALA A 1 313 ? 15.178 2.162 -24.013 1.00 89.81 313 ALA A CA 1
ATOM 2541 C C . ALA A 1 313 ? 13.984 1.467 -24.684 1.00 89.81 313 ALA A C 1
ATOM 2543 O O . ALA A 1 313 ? 14.054 0.283 -24.997 1.00 89.81 313 ALA A O 1
ATOM 2544 N N . LEU A 1 314 ? 12.912 2.205 -24.973 1.00 88.88 314 LEU A N 1
ATOM 2545 C CA . LEU A 1 314 ? 11.734 1.689 -25.673 1.00 88.88 314 LEU A CA 1
ATOM 2546 C C . LEU A 1 314 ? 12.047 1.331 -27.131 1.00 88.88 314 LEU A C 1
ATOM 2548 O O . LEU A 1 314 ? 11.557 0.318 -27.629 1.00 88.88 314 LEU A O 1
ATOM 2552 N N . SER A 1 315 ? 12.918 2.099 -27.789 1.00 88.12 315 SER A N 1
ATOM 2553 C CA . SER A 1 315 ? 13.411 1.773 -29.129 1.00 88.12 315 SER A CA 1
ATOM 2554 C C . SER A 1 315 ? 14.234 0.479 -29.149 1.00 88.12 315 SER A C 1
ATOM 2556 O O . SER A 1 315 ? 14.017 -0.368 -30.012 1.00 88.12 315 SER A O 1
ATOM 2558 N N . ILE A 1 316 ? 15.078 0.242 -28.134 1.00 91.44 316 ILE A N 1
ATOM 2559 C CA . ILE A 1 316 ? 15.792 -1.038 -27.938 1.00 91.44 316 ILE A CA 1
ATOM 2560 C C . ILE A 1 316 ? 14.810 -2.206 -27.730 1.00 91.44 316 ILE A C 1
ATOM 2562 O O . ILE A 1 316 ? 15.091 -3.342 -28.113 1.00 91.44 316 ILE A O 1
ATOM 2566 N N . LEU A 1 317 ? 13.641 -1.945 -27.139 1.00 88.56 317 LEU A N 1
ATOM 2567 C CA . LEU A 1 317 ? 12.566 -2.930 -26.988 1.00 88.56 317 LEU A CA 1
ATOM 2568 C C . LEU A 1 317 ? 11.742 -3.143 -28.272 1.00 88.56 317 LEU A C 1
ATOM 2570 O O . LEU A 1 317 ? 10.874 -4.016 -28.284 1.00 88.56 317 LEU A O 1
ATOM 2574 N N . GLY A 1 318 ? 12.030 -2.402 -29.346 1.00 87.75 318 GLY A N 1
ATOM 2575 C CA . GLY A 1 318 ? 11.392 -2.536 -30.656 1.00 87.75 318 GLY A CA 1
ATOM 2576 C C . GLY A 1 318 ? 10.248 -1.556 -30.924 1.00 87.75 318 GLY A C 1
ATOM 2577 O O . GLY A 1 318 ? 9.556 -1.719 -31.924 1.00 87.75 318 GLY A O 1
ATOM 2578 N N . ALA A 1 319 ? 10.033 -0.553 -30.066 1.00 88.56 319 ALA A N 1
ATOM 2579 C CA . ALA A 1 319 ? 9.043 0.489 -30.326 1.00 88.56 319 ALA A CA 1
ATOM 2580 C C . ALA A 1 319 ? 9.582 1.529 -31.323 1.00 88.56 319 ALA A C 1
ATOM 2582 O O . ALA A 1 319 ? 10.703 2.022 -31.186 1.00 88.56 319 ALA A O 1
ATOM 2583 N N . SER A 1 320 ? 8.762 1.908 -32.299 1.00 85.00 320 SER A N 1
ATOM 2584 C CA . SER A 1 320 ? 9.042 2.992 -33.245 1.00 85.00 320 SER A CA 1
ATOM 2585 C C . SER A 1 320 ? 7.853 3.952 -33.339 1.00 85.00 320 SER A C 1
ATOM 2587 O O . SER A 1 320 ? 6.793 3.710 -32.762 1.00 85.00 320 SER A O 1
ATOM 2589 N N . THR A 1 321 ? 8.015 5.064 -34.057 1.00 80.75 321 THR A N 1
ATOM 2590 C CA . THR A 1 321 ? 6.926 6.021 -34.321 1.00 80.75 321 THR A CA 1
ATOM 2591 C C . THR A 1 321 ? 5.792 5.402 -35.139 1.00 80.75 321 THR A C 1
ATOM 2593 O O . THR A 1 321 ? 4.627 5.695 -34.888 1.00 80.75 321 THR A O 1
ATOM 2596 N N . GLU A 1 322 ? 6.119 4.517 -36.080 1.00 82.25 322 GLU A N 1
ATOM 2597 C CA . GLU A 1 322 ? 5.145 3.795 -36.912 1.00 82.25 322 GLU A CA 1
ATOM 2598 C C . GLU A 1 322 ? 4.558 2.575 -36.189 1.00 82.25 322 GLU A C 1
ATOM 2600 O O . GLU A 1 322 ? 3.414 2.174 -36.422 1.00 82.25 322 GLU A O 1
ATOM 2605 N N . HIS A 1 323 ? 5.328 1.987 -35.271 1.00 86.81 323 HIS A N 1
ATOM 2606 C CA . HIS A 1 323 ? 4.938 0.835 -34.467 1.00 86.81 323 HIS A CA 1
ATOM 2607 C C . HIS A 1 323 ? 5.136 1.141 -32.976 1.00 86.81 323 HIS A C 1
ATOM 2609 O O . HIS A 1 323 ? 6.104 0.672 -32.369 1.00 86.81 323 HIS A O 1
ATOM 2615 N N . PRO A 1 324 ? 4.215 1.903 -32.348 1.00 87.62 324 PRO A N 1
ATOM 2616 C CA . PRO A 1 324 ? 4.322 2.316 -30.948 1.00 87.62 324 PRO A CA 1
ATOM 2617 C C . PRO A 1 324 ? 3.898 1.185 -30.000 1.00 87.62 324 PRO A C 1
ATOM 2619 O O . PRO A 1 324 ? 3.119 1.381 -29.067 1.00 87.62 324 PRO A O 1
ATOM 2622 N N . TYR A 1 325 ? 4.356 -0.037 -30.263 1.00 88.81 325 TYR A N 1
ATOM 2623 C CA . TYR A 1 325 ? 4.082 -1.193 -29.429 1.00 88.81 325 TYR A CA 1
ATOM 2624 C C . TYR A 1 325 ? 5.319 -2.067 -29.270 1.00 88.81 325 TYR A C 1
ATOM 2626 O O . TYR A 1 325 ? 6.089 -2.280 -30.201 1.00 88.81 325 TYR A O 1
ATOM 2634 N N . ILE A 1 326 ? 5.472 -2.621 -28.074 1.00 90.50 326 ILE A N 1
ATOM 2635 C CA . ILE A 1 326 ? 6.478 -3.629 -27.756 1.00 90.50 326 ILE A CA 1
ATOM 2636 C C . ILE A 1 326 ? 5.798 -4.989 -27.825 1.00 90.50 326 ILE A C 1
ATOM 2638 O O . ILE A 1 326 ? 4.679 -5.155 -27.336 1.00 90.50 326 ILE A O 1
ATOM 2642 N N . THR A 1 327 ? 6.470 -5.971 -28.420 1.00 87.38 327 THR A N 1
ATOM 2643 C CA . THR A 1 327 ? 5.966 -7.347 -28.460 1.00 87.38 327 THR A CA 1
ATOM 2644 C C . THR A 1 327 ? 6.704 -8.193 -27.429 1.00 87.38 327 THR A C 1
ATOM 2646 O O . THR A 1 327 ? 7.921 -8.344 -27.503 1.00 87.38 327 THR A O 1
ATOM 2649 N N . MET A 1 328 ? 5.972 -8.754 -26.466 1.00 83.38 328 MET A N 1
ATOM 2650 C CA . MET A 1 328 ? 6.497 -9.683 -25.459 1.00 83.38 328 MET A CA 1
ATOM 2651 C C . MET A 1 328 ? 5.552 -10.871 -25.283 1.00 83.38 328 MET A C 1
ATOM 2653 O O . MET A 1 328 ? 4.354 -10.673 -25.114 1.00 83.38 328 MET A O 1
ATOM 2657 N N . GLU A 1 329 ? 6.083 -12.100 -25.325 1.00 78.75 329 GLU A N 1
ATOM 2658 C CA . GLU A 1 329 ? 5.315 -13.352 -25.147 1.00 78.75 329 GLU A CA 1
ATOM 2659 C C . GLU A 1 329 ? 4.018 -13.392 -25.997 1.00 78.75 329 GLU A C 1
ATOM 2661 O O . GLU A 1 329 ? 2.938 -13.728 -25.511 1.00 78.75 329 GLU A O 1
ATOM 2666 N N . ASN A 1 330 ? 4.119 -12.999 -27.277 1.00 81.44 330 ASN A N 1
ATOM 2667 C CA . ASN A 1 330 ? 3.013 -12.871 -28.246 1.00 81.44 330 ASN A CA 1
ATOM 2668 C C . ASN A 1 330 ? 1.924 -11.840 -27.890 1.00 81.44 330 ASN A C 1
ATOM 2670 O O . ASN A 1 330 ? 0.837 -11.853 -28.470 1.00 81.44 330 ASN A O 1
ATOM 2674 N N . ARG A 1 331 ? 2.202 -10.914 -26.969 1.00 83.50 331 ARG A N 1
ATOM 2675 C CA . ARG A 1 331 ? 1.312 -9.804 -26.613 1.00 83.50 331 ARG A CA 1
ATOM 2676 C C . ARG A 1 331 ? 1.909 -8.478 -27.053 1.00 83.50 331 ARG A C 1
ATOM 2678 O O . ARG A 1 331 ? 3.108 -8.252 -26.910 1.00 83.50 331 ARG A O 1
ATOM 2685 N N . LYS A 1 332 ? 1.051 -7.596 -27.564 1.00 89.44 332 LYS A N 1
ATOM 2686 C CA . LYS A 1 332 ? 1.409 -6.217 -27.901 1.00 89.44 332 LYS A CA 1
ATOM 2687 C C . LYS A 1 332 ? 1.121 -5.315 -26.705 1.00 89.44 332 LYS A C 1
ATOM 2689 O O . LYS A 1 332 ? -0.005 -5.294 -26.213 1.00 89.44 332 LYS A O 1
ATOM 2694 N N . ILE A 1 333 ? 2.131 -4.580 -26.263 1.00 91.56 333 ILE A N 1
ATOM 2695 C CA . ILE A 1 333 ? 2.039 -3.570 -25.209 1.00 91.56 333 ILE A CA 1
ATOM 2696 C C . ILE A 1 333 ? 2.188 -2.212 -25.876 1.00 91.56 333 ILE A C 1
ATOM 2698 O O . ILE A 1 333 ? 3.218 -1.947 -26.490 1.00 91.56 333 ILE A O 1
ATOM 2702 N N . VAL A 1 334 ? 1.177 -1.356 -25.773 1.00 91.62 334 VAL A N 1
ATOM 2703 C CA . VAL A 1 334 ? 1.215 -0.019 -26.375 1.00 91.62 334 VAL A CA 1
ATOM 2704 C C . VAL A 1 334 ? 2.133 0.888 -25.562 1.00 91.62 334 VAL A C 1
ATOM 2706 O O . VAL A 1 334 ? 2.061 0.918 -24.335 1.00 91.62 334 VAL A O 1
ATOM 2709 N N . VAL A 1 335 ? 2.979 1.653 -26.241 1.00 89.94 335 VAL A N 1
ATOM 2710 C CA . VAL A 1 335 ? 3.898 2.605 -25.623 1.00 89.94 335 VAL A CA 1
ATOM 2711 C C . VAL A 1 335 ? 3.299 4.004 -25.693 1.00 89.94 335 VAL A C 1
ATOM 2713 O O . VAL A 1 335 ? 2.957 4.491 -26.766 1.00 89.94 335 VAL A O 1
ATOM 2716 N N . MET A 1 336 ? 3.184 4.661 -24.541 1.00 88.12 336 MET A N 1
ATOM 2717 C CA . MET A 1 336 ? 2.733 6.044 -24.429 1.00 88.12 336 MET A CA 1
ATOM 2718 C C . MET A 1 336 ? 3.826 6.895 -23.782 1.00 88.12 336 MET A C 1
ATOM 2720 O O . MET A 1 336 ? 4.179 6.701 -22.618 1.00 88.12 336 MET A O 1
ATOM 2724 N N . LEU A 1 337 ? 4.340 7.862 -24.538 1.00 83.00 337 LEU A N 1
ATOM 2725 C CA . LEU A 1 337 ? 5.258 8.882 -24.039 1.00 83.00 337 LEU A CA 1
ATOM 2726 C C . LEU A 1 337 ? 4.451 10.102 -23.604 1.00 83.00 337 LEU A C 1
ATOM 2728 O O . LEU A 1 337 ? 3.628 10.612 -24.361 1.00 83.00 337 LEU A O 1
ATOM 2732 N N . THR A 1 338 ? 4.673 10.567 -22.378 1.00 77.00 338 THR A N 1
ATOM 2733 C CA . THR A 1 338 ? 3.960 11.723 -21.818 1.00 77.00 338 THR A CA 1
ATOM 2734 C C . THR A 1 338 ? 4.882 12.931 -21.688 1.00 77.00 338 THR A C 1
ATOM 2736 O O . THR A 1 338 ? 6.049 12.801 -21.323 1.00 77.00 338 THR A O 1
ATOM 2739 N N . HIS A 1 339 ? 4.347 14.120 -21.980 1.00 64.38 339 HIS A N 1
ATOM 2740 C CA . HIS A 1 339 ? 5.020 15.404 -21.761 1.00 64.38 339 HIS A CA 1
ATOM 2741 C C . HIS A 1 339 ? 4.560 16.012 -20.425 1.00 64.38 339 HIS A C 1
ATOM 2743 O O . HIS A 1 339 ? 3.401 15.831 -20.045 1.00 64.38 339 HIS A O 1
ATOM 2749 N N . HIS A 1 340 ? 5.405 16.809 -19.753 1.00 56.16 340 HIS A N 1
ATOM 2750 C CA . HIS A 1 340 ? 5.090 17.444 -18.452 1.00 56.16 340 HIS A CA 1
ATOM 2751 C C . HIS A 1 340 ? 3.800 18.291 -18.444 1.00 56.16 340 HIS A C 1
ATOM 2753 O O . HIS A 1 340 ? 3.246 18.567 -17.386 1.00 56.16 340 HIS A O 1
ATOM 2759 N N . ILE A 1 341 ? 3.295 18.702 -19.610 1.00 45.47 341 ILE A N 1
ATOM 2760 C CA . ILE A 1 341 ? 2.064 19.497 -19.726 1.00 45.47 341 ILE A CA 1
ATOM 2761 C C . ILE A 1 341 ? 0.811 18.630 -19.464 1.00 45.47 341 ILE A C 1
ATOM 2763 O O . ILE A 1 341 ? -0.190 19.130 -18.958 1.00 45.47 341 ILE A O 1
ATOM 2767 N N . TYR A 1 342 ? 0.875 17.317 -19.719 1.00 46.09 342 TYR A N 1
ATOM 2768 C CA . TYR A 1 342 ? -0.252 16.384 -19.564 1.00 46.09 342 TYR A CA 1
ATOM 2769 C C . TYR A 1 342 ? -0.217 15.563 -18.263 1.00 46.09 342 TYR A C 1
ATOM 2771 O O . TYR A 1 342 ? -1.209 14.911 -17.927 1.00 46.09 342 TYR A O 1
ATOM 2779 N N . SER A 1 343 ? 0.877 15.601 -17.493 1.00 41.28 343 SER A N 1
ATOM 2780 C CA . SER A 1 343 ? 0.983 14.857 -16.227 1.00 41.28 343 SER A CA 1
ATOM 2781 C C . SER A 1 343 ? -0.023 15.347 -15.179 1.00 41.28 343 SER A C 1
ATOM 2783 O O . SER A 1 343 ? -0.650 14.527 -14.513 1.00 41.28 343 SER A O 1
ATOM 2785 N N . ASN A 1 344 ? -0.297 16.657 -15.123 1.00 34.84 344 ASN A N 1
ATOM 2786 C CA . ASN A 1 344 ? -1.334 17.215 -14.243 1.00 34.84 344 ASN A CA 1
ATOM 2787 C C . ASN A 1 344 ? -2.748 16.729 -14.605 1.00 34.84 344 ASN A C 1
ATOM 2789 O O . ASN A 1 344 ? -3.581 16.566 -13.715 1.00 34.84 344 ASN A O 1
ATOM 2793 N N . ALA A 1 345 ? -3.026 16.451 -15.883 1.00 33.75 345 ALA A N 1
ATOM 2794 C CA . ALA A 1 345 ? -4.319 15.920 -16.315 1.00 33.75 345 ALA A CA 1
ATOM 2795 C C . ALA A 1 345 ? -4.479 14.433 -15.941 1.00 33.75 345 ALA A C 1
ATOM 2797 O O . ALA A 1 345 ? -5.546 14.019 -15.503 1.00 33.75 345 ALA A O 1
ATOM 2798 N N . LEU A 1 346 ? -3.416 13.624 -16.013 1.00 41.31 346 LEU A N 1
ATOM 2799 C CA . LEU A 1 346 ? -3.453 12.215 -15.583 1.00 41.31 346 LEU A CA 1
ATOM 2800 C C . LEU A 1 346 ? -3.440 12.040 -14.052 1.00 41.31 346 LEU A C 1
ATOM 2802 O O . LEU A 1 346 ? -3.971 11.050 -13.541 1.00 41.31 346 LEU A O 1
ATOM 2806 N N . GLU A 1 347 ? -2.877 12.996 -13.310 1.00 39.69 347 GLU A N 1
ATOM 2807 C CA . GLU A 1 347 ? -2.957 13.033 -11.844 1.00 39.69 347 GLU A CA 1
ATOM 2808 C C . GLU A 1 347 ? -4.333 13.471 -11.326 1.00 39.69 347 GLU A C 1
ATOM 2810 O O . GLU A 1 347 ? -4.749 13.014 -10.261 1.00 39.69 347 GLU A O 1
ATOM 2815 N N . THR A 1 348 ? -5.060 14.306 -12.077 1.00 34.66 348 THR A N 1
ATOM 2816 C CA . THR A 1 348 ? -6.380 14.824 -11.673 1.00 34.66 348 THR A CA 1
ATOM 2817 C C . THR A 1 348 ? -7.565 14.054 -12.263 1.00 34.66 348 THR A C 1
ATOM 2819 O O . THR A 1 348 ? -8.632 14.047 -11.648 1.00 34.66 348 THR A O 1
ATOM 2822 N N . CYS A 1 349 ? -7.405 13.347 -13.389 1.00 28.81 349 CYS A N 1
ATOM 2823 C CA . CYS A 1 349 ? -8.507 12.632 -14.048 1.00 28.81 349 CYS A CA 1
ATOM 2824 C C . CYS A 1 349 ? -8.685 11.146 -13.664 1.00 28.81 349 CYS A C 1
ATOM 2826 O O . CYS A 1 349 ? -9.665 10.551 -14.115 1.00 28.81 349 CYS A O 1
ATOM 2828 N N . PHE A 1 350 ? -7.837 10.539 -12.818 1.00 34.59 350 PHE A N 1
ATOM 2829 C CA . PHE A 1 350 ? -7.984 9.121 -12.414 1.00 34.59 350 PHE A CA 1
ATOM 2830 C C . PHE A 1 350 ? -8.011 8.866 -10.903 1.00 34.59 350 PHE A C 1
ATOM 2832 O O . PHE A 1 350 ? -6.941 8.956 -10.257 1.00 34.59 350 PHE A O 1
#

pLDDT: mean 77.05, std 16.98, range [25.52, 94.38]

InterPro domains:
  IPR006612 THAP-type zinc finger [PS50950] (1-93)
  IPR048365 Transposable element P transposase-like, RNase H domain, N-terminal [PF21787] (188-318)

Nearest PDB structures (foldseek):
  6p5a-assembly1_G  TM=7.161E-01  e=3.317E-11  Drosophila melanogaster
  4r79-assembly1_B  TM=2.906E-01  e=1.558E-03  Drosophila mauritiana
  4u7b-assembly2_G-2  TM=2.292E-01  e=5.939E-04  Drosophila mauritiana
  3hvr-assembly1_A  TM=5.154E-01  e=3.996E-01  Thermus thermophilus HB27
  3hst-assembly2_B  TM=3.856E-01  e=1.804E+00  Mycobacterium tuberculosis

Solvent-accessible surface area (backbone atoms only — not comparable to full-atom values): 20379 Å² total; per-residue (Å²): 124,76,77,67,69,67,54,63,27,16,74,82,79,59,52,26,48,86,84,64,72,43,55,73,43,66,53,57,70,72,42,94,92,32,48,70,55,32,44,53,49,44,36,70,74,40,74,91,52,89,68,45,72,68,56,42,46,49,40,33,75,67,50,39,25,44,40,58,81,34,45,58,82,85,33,31,76,40,98,82,59,81,43,71,40,94,83,50,63,70,45,81,81,69,70,97,64,98,66,91,75,80,73,71,82,68,52,71,68,57,51,43,52,51,50,46,33,66,72,38,66,86,42,57,86,88,69,52,81,80,53,71,67,46,49,51,52,51,47,54,48,36,74,74,34,57,67,60,39,59,56,48,47,77,81,40,80,59,83,51,70,65,55,54,51,47,47,54,52,42,37,37,66,43,58,104,71,65,93,63,52,74,57,90,58,68,36,72,45,60,72,54,47,56,51,48,32,54,53,54,73,76,45,68,74,96,62,54,44,26,32,43,36,46,52,77,43,82,48,81,84,66,77,72,44,75,49,98,79,86,47,71,43,53,41,16,30,54,55,92,82,41,71,49,96,44,60,33,30,26,36,41,38,36,31,42,33,37,74,87,40,98,46,74,45,84,43,35,41,32,29,27,50,56,85,73,50,30,72,58,50,36,52,52,51,52,54,55,50,50,53,34,52,76,44,71,48,43,62,47,33,38,40,35,60,74,43,76,45,56,53,48,13,43,39,76,54,58,30,41,94,93,43,47,34,32,74,54,96,94,38,70,26,36,58,43,75,41,54,86,85,52,51,63,54,61,67,71,73,105

Organism: Euphydryas editha (NCBI:txid104508)

Mean predicted aligned error: 17.59 Å

Secondary structure (DSSP, 8-state):
-TTTGGGGS-TTT---HHHH---EEEPPP--TTTHHHHHHHHHHH-TTS---HHHHHHHHHTT-EEEGGGS-GGGBSSTT--SB-TT--------S------S----HHHHHHHHHHHHHHTS-GGG----HHHHHHHHHHHHH-HHHHHHHHHHS----HHHHHHHHHHHTT--SSS-S-----SSB-HHHHHHHHHHHHTS-GGG-EEEEEEEEEEPP----EEETTTEEETEEE-GGG-EEEEEP-EEEEEEEEESSS--EEEEEEEEESSPPPHHHHHHHHHHHHHHHHHHT-EEEEEEEE--HHHHHHHHHTT--SS--EEEETTEEEEEEEE-HHHHHHHHH--

Foldseek 3Di:
DVLVVQLQAALAPRDHCVPNVWDKDFQDADDPLCPVQLQLQQCVRVVPDDCDPVNSNVSRVSRHIHTPQQWDCVQAPDNVSPHGDSPTGGHPPDDPDPDPPPPPDDPPLVVQQVVLQVQCVPPDPVRRDHDPSLLVSLVVVCVVPVPVSVVVVVVGVHDDPVRSVCCLVVLCVDDPDDDDHHPQDQWFPVVVLVVLLVVCVVDDVVFQEKEKEKDKDFDDDDDFDDDPPRDGPQFFFLDVVDTDPAGFGMKIWIWMGGPNDRDIDTTHIGTDNDDDALCSVLVSVLVSVVSCVVSVGHYAEYEYEPDPSPVSNVVVQVADPVRQWGADPNDTHGYDYDYPVCVVVVVPVD

Sequence (350 aa):
MADKENRRKCFKCSSSPVEDGVKLFRFPNPGTRNLFRCESWARYVFPDRNCTIEVQKKLYSEHRMLCQRHFKDEDFADGDKKCLLRTAIPCDKLKKTSKCKNYQKKSPTFAILLQGQIKNSKCHLRGRRWSKEEIITALRIFKRSPTCYRLLRRLFTLPSPSTLKNILNKQFAISEVYETIVPFSVRLNEPMFKTLRKFVNTQKHCGNEYILMFDEMSMKKKNINYECKCLAEGLQDHSTQGRSGLIASYALVFMIGGIRKKVKQLIAHYFSSGFATADRLAVLIKEVLHQFYKAGVNIAVTVCYMDGVNGRALSILGASTEHPYITMENRKIVVMLTHHIYSNALETCF